Protein AF-A0A813FXT4-F1 (afdb_monomer_lite)

Foldseek 3Di:
DDDDDDDDDDDDDDDDDDDDDDDDDDDDDDDDDDDDDDDDDDDDDDDDDDDDDDDDDPDDDDPVVVVLVVVQVCVQPDPDPDPDPPPPPPLVVWPQPDDSVLVLQCVVVLVCLLQVHFDPPAEAPVVRFHWGWAAKEARDDLDPPDPHWIKTWIATPVRDIDIWIWAADPVDSNHTPVVLSYDDCDDPSHIHCVPVCVVCVLVRVQAGDDQDCFVQKGWYWDWDQDPVGTGTYIWIDGNPPVDDFTFGFSYWYWTDWDSDPPDPKTKTKTKTWGDRDSNDSDIWIWIWMAIPSGIDTDPDIDD

Radius of gyration: 28.53 Å; chains: 1; bounding box: 116×54×80 Å

Sequence (303 aa):
MQSISENGDTEVKPPPYEGSGLPLVLDAGLEQVHVHKRYNAMPALALHRRKGLVQIQKGSLSSTLKGKLKSFTSFASTPGENAVNASSVNRSQFWNANLPQDFLWLEVPLRRIAQNASFIDVRNLATGEAFEPLFFVLGACPNIFCGMQAVMYSAGASGALDFWWVKPAKNDSTKLESNTLCRHGKGPHKNDPGRSKPFYQPIADLFTDKATNVGGLNFGVAQVDTPAGKRPRAFVERASAGDGFKLWLTMVWQEEWTTNPFSRSKYIKGKLVYQKDPEDDMFYSRPYSILNGAMAISDAEDL

Secondary structure (DSSP, 8-state):
----PPPPP---PPPP-------------------------------------------PPPHHHHHHHHHHHHTTS---S---------GGG-S----GGGGGGGHHHHHHHHTTPPPSS-BBTTT--BEEEEEEEES--S-TTSPS-EEEEEEETTS-EEEEEE-EETTEEEEE-GGGGSB-SSSTT----GGGHHHHHHHHHHTSSS---BTTEEEEEEEEEETTEEEEEEEEEETTSSS--EEEEEEEEEEEE---TT-SS-EEEEEEEEESSTT-S--EEEEEEEETTEEEE-SS-B-

Structure (mmCIF, N/CA/C/O backbone):
data_AF-A0A813FXT4-F1
#
_entry.id   AF-A0A813FXT4-F1
#
loop_
_atom_site.group_PDB
_atom_site.id
_atom_site.type_symbol
_atom_site.label_atom_id
_atom_site.label_alt_id
_atom_site.label_comp_id
_atom_site.label_asym_id
_atom_site.label_entity_id
_atom_site.label_seq_id
_atom_site.pdbx_PDB_ins_code
_atom_site.Cartn_x
_atom_site.Cartn_y
_atom_site.Cartn_z
_atom_site.occ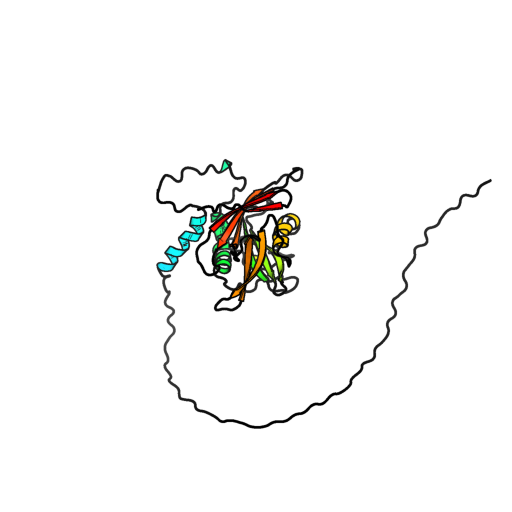upancy
_atom_site.B_iso_or_equiv
_atom_site.auth_seq_id
_atom_site.auth_comp_id
_atom_site.auth_asym_id
_atom_site.auth_atom_id
_atom_site.pdbx_PDB_model_num
ATOM 1 N N . MET A 1 1 ? 65.609 -23.600 34.497 1.00 41.06 1 MET A N 1
ATOM 2 C CA . MET A 1 1 ? 65.017 -22.682 33.505 1.00 41.06 1 MET A CA 1
ATOM 3 C C . MET A 1 1 ? 63.765 -23.339 32.951 1.00 41.06 1 MET A C 1
ATOM 5 O O . MET A 1 1 ? 63.868 -24.430 32.419 1.00 41.06 1 MET A O 1
ATOM 9 N N . GLN A 1 2 ? 62.632 -22.680 33.203 1.00 38.62 2 GLN A N 1
ATOM 10 C CA . GLN A 1 2 ? 61.340 -22.697 32.503 1.00 38.62 2 GLN A CA 1
ATOM 11 C C . GLN A 1 2 ? 60.658 -24.024 32.120 1.00 38.62 2 GLN A C 1
ATOM 13 O O . GLN A 1 2 ? 60.956 -24.670 31.124 1.00 38.62 2 GLN A O 1
ATOM 18 N N . SER A 1 3 ? 59.625 -24.295 32.918 1.00 43.59 3 SER A N 1
ATOM 19 C CA . SER A 1 3 ? 58.348 -24.935 32.604 1.00 43.59 3 SER A CA 1
ATOM 20 C C . SER A 1 3 ? 57.579 -24.253 31.462 1.00 43.59 3 SER A C 1
ATOM 22 O O . SER A 1 3 ? 57.490 -23.024 31.449 1.00 43.59 3 SER A O 1
ATOM 24 N N . ILE A 1 4 ? 56.909 -25.039 30.613 1.00 47.25 4 ILE A N 1
ATOM 25 C CA . ILE A 1 4 ? 55.711 -24.623 29.867 1.00 47.25 4 ILE A CA 1
ATOM 26 C C . ILE A 1 4 ? 54.668 -25.736 30.012 1.00 47.25 4 ILE A C 1
ATOM 28 O O . ILE A 1 4 ? 54.953 -26.905 29.770 1.00 47.25 4 ILE A O 1
ATOM 32 N N . SER A 1 5 ? 53.499 -25.330 30.494 1.00 46.03 5 SER A N 1
ATOM 33 C CA . SER A 1 5 ? 52.315 -26.112 30.834 1.00 46.03 5 SER A CA 1
ATOM 34 C C . SER A 1 5 ? 51.373 -26.278 29.640 1.00 46.03 5 SER A C 1
ATOM 36 O O . SER A 1 5 ? 51.072 -25.300 28.954 1.00 46.03 5 SER A O 1
ATOM 38 N N . GLU A 1 6 ? 50.849 -27.488 29.460 1.00 52.00 6 GLU A N 1
ATOM 39 C CA . GLU A 1 6 ? 49.660 -27.781 28.655 1.00 52.00 6 GLU A CA 1
ATOM 40 C C . GLU A 1 6 ? 48.400 -27.395 29.449 1.00 52.00 6 GLU A C 1
ATOM 42 O O . GLU A 1 6 ? 48.217 -27.835 30.584 1.00 52.00 6 GLU A O 1
ATOM 47 N N . ASN A 1 7 ? 47.533 -26.565 28.863 1.00 48.72 7 ASN A N 1
ATOM 48 C CA . ASN A 1 7 ? 46.190 -26.302 29.381 1.00 48.72 7 ASN A CA 1
ATOM 49 C C . ASN A 1 7 ? 45.206 -27.236 28.672 1.00 48.72 7 ASN A C 1
ATOM 51 O O . ASN A 1 7 ? 45.041 -27.149 27.457 1.00 48.72 7 ASN A O 1
ATOM 55 N N . GLY A 1 8 ? 44.576 -28.121 29.444 1.00 46.19 8 GLY A N 1
ATOM 56 C CA . GLY A 1 8 ? 43.447 -28.937 29.015 1.00 46.19 8 GLY A CA 1
ATOM 57 C C . GLY A 1 8 ? 42.126 -28.186 29.176 1.00 46.19 8 GLY A C 1
ATOM 58 O O . GLY A 1 8 ? 41.880 -27.555 30.204 1.00 46.19 8 GLY A O 1
ATOM 59 N N . ASP A 1 9 ? 41.281 -28.287 28.155 1.00 43.88 9 ASP A N 1
ATOM 60 C CA . ASP A 1 9 ? 39.902 -27.813 28.144 1.00 43.88 9 ASP A CA 1
ATOM 61 C C . ASP A 1 9 ? 39.023 -28.678 29.062 1.00 43.88 9 ASP A C 1
ATOM 63 O O . ASP A 1 9 ? 38.848 -29.876 28.834 1.00 43.88 9 ASP A O 1
ATOM 67 N N . THR A 1 10 ? 38.431 -28.073 30.093 1.00 49.41 10 THR A N 1
ATOM 68 C CA . THR A 1 10 ? 37.340 -28.684 30.867 1.00 49.41 10 THR A CA 1
ATOM 69 C C . THR A 1 10 ? 35.990 -28.160 30.392 1.00 49.41 10 THR A C 1
ATOM 71 O O . THR A 1 10 ? 35.637 -27.001 30.605 1.00 49.41 10 THR A O 1
ATOM 74 N N . GLU A 1 11 ? 35.232 -29.060 29.775 1.00 47.31 11 GLU A N 1
ATOM 75 C CA . GLU A 1 11 ? 33.825 -28.935 29.408 1.00 47.31 11 GLU A CA 1
ATOM 76 C C . GLU A 1 11 ? 32.946 -28.840 30.673 1.00 47.31 11 GLU A C 1
ATOM 78 O O . GLU A 1 11 ? 32.867 -29.777 31.470 1.00 47.31 11 GLU A O 1
ATOM 83 N N . VAL A 1 12 ? 32.279 -27.699 30.883 1.00 54.66 12 VAL A N 1
ATOM 84 C CA . VAL A 1 12 ? 31.344 -27.492 32.002 1.00 54.66 12 VAL A CA 1
ATOM 85 C C . VAL A 1 12 ? 29.924 -27.825 31.542 1.00 54.66 12 VAL A C 1
ATOM 87 O O . VAL A 1 12 ? 29.310 -27.073 30.786 1.00 54.66 12 VAL A O 1
ATOM 90 N N . LYS A 1 13 ? 29.377 -28.948 32.025 1.00 53.75 13 LYS A N 1
ATOM 91 C CA . LYS A 1 13 ? 27.944 -29.271 31.916 1.00 53.75 13 LYS A CA 1
ATOM 92 C C . LYS A 1 13 ? 27.128 -28.487 32.955 1.00 53.75 13 LYS A C 1
ATOM 94 O O . LYS A 1 13 ? 27.528 -28.458 34.119 1.00 53.75 13 LYS A O 1
ATOM 99 N N . PRO A 1 14 ? 25.967 -27.911 32.591 1.00 60.31 14 PRO A N 1
ATOM 100 C CA . PRO A 1 14 ? 25.062 -27.303 33.562 1.00 60.31 14 PRO A CA 1
ATOM 101 C C . PRO A 1 14 ? 24.288 -28.367 34.371 1.00 60.31 14 PRO A C 1
ATOM 103 O O . PRO A 1 14 ? 24.034 -29.461 33.857 1.00 60.31 14 PRO A O 1
ATOM 106 N N . PRO A 1 15 ? 23.901 -28.060 35.626 1.00 59.41 15 PRO A N 1
ATOM 107 C CA . PRO A 1 15 ? 23.173 -28.982 36.496 1.00 59.41 15 PRO A CA 1
ATOM 108 C C . PRO A 1 15 ? 21.681 -29.099 36.118 1.00 59.41 15 PRO A C 1
ATOM 110 O O . PRO A 1 15 ? 21.141 -28.214 35.446 1.00 59.41 15 PRO A O 1
ATOM 113 N N . PRO A 1 16 ? 20.999 -30.179 36.548 1.00 56.25 16 PRO A N 1
ATOM 114 C CA . PRO A 1 16 ? 19.589 -30.404 36.259 1.00 56.25 16 PRO A CA 1
ATOM 115 C C . PRO A 1 16 ? 18.685 -29.505 37.113 1.00 56.25 16 PRO A C 1
ATOM 117 O O . PRO A 1 16 ? 18.953 -29.253 38.285 1.00 56.25 16 PRO A O 1
ATOM 120 N N . TYR A 1 17 ? 17.592 -29.041 36.509 1.00 49.66 17 TYR A N 1
ATOM 121 C CA . TYR A 1 17 ? 16.536 -28.285 37.178 1.00 49.66 17 TYR A CA 1
ATOM 122 C C . TYR A 1 17 ? 15.585 -29.273 37.874 1.00 49.66 17 TYR A C 1
ATOM 124 O O . TYR A 1 17 ? 14.826 -29.977 37.208 1.00 49.66 17 TYR A O 1
ATOM 132 N N . GLU A 1 18 ? 15.644 -29.343 39.204 1.00 45.44 18 GLU A N 1
ATOM 133 C CA . GLU A 1 18 ? 14.658 -30.042 40.037 1.00 45.44 18 GLU A CA 1
ATOM 134 C C . GLU A 1 18 ? 13.526 -29.090 40.438 1.00 45.44 18 GLU A C 1
ATOM 136 O O . GLU A 1 18 ? 13.745 -27.941 40.824 1.00 45.44 18 GLU A O 1
ATOM 141 N N . GLY A 1 19 ? 12.293 -29.577 40.303 1.00 47.62 19 GLY A N 1
ATOM 142 C CA . GLY A 1 19 ? 11.078 -28.841 40.614 1.00 47.62 19 GLY A CA 1
ATOM 143 C C . GLY A 1 19 ? 10.697 -28.862 42.095 1.00 47.62 19 GLY A C 1
ATOM 144 O O . GLY A 1 19 ? 10.959 -29.806 42.830 1.00 47.62 19 GLY A O 1
ATOM 145 N N . SER A 1 20 ? 9.972 -27.826 42.495 1.00 44.03 20 SER A N 1
ATOM 146 C CA . SER A 1 20 ? 9.038 -27.789 43.626 1.00 44.03 20 SER A CA 1
ATOM 147 C C . SER A 1 20 ? 7.984 -26.738 43.239 1.00 44.03 20 SER A C 1
ATOM 149 O O . SER A 1 20 ? 8.317 -25.742 42.609 1.00 44.03 20 SER A O 1
ATOM 151 N N . GLY A 1 21 ? 6.675 -26.921 43.385 1.00 34.81 21 GLY A N 1
ATOM 152 C CA . GLY A 1 21 ? 5.941 -27.525 44.489 1.00 34.81 21 GLY A CA 1
ATOM 153 C C . GLY A 1 21 ? 5.075 -26.414 45.103 1.00 34.81 21 GLY A C 1
ATOM 154 O O . GLY A 1 21 ? 5.607 -25.531 45.759 1.00 34.81 21 GLY A O 1
ATOM 155 N N . LEU A 1 22 ? 3.771 -26.437 44.799 1.00 41.59 22 LEU A N 1
ATOM 156 C CA . LEU A 1 22 ? 2.684 -25.515 45.204 1.00 41.59 22 LEU A CA 1
ATOM 157 C C . LEU A 1 22 ? 2.632 -25.204 46.730 1.00 41.59 22 LEU A C 1
ATOM 159 O O . LEU A 1 22 ? 3.194 -25.967 47.515 1.00 41.59 22 LEU A O 1
ATOM 163 N N . PRO A 1 23 ? 1.891 -24.161 47.182 1.00 49.50 23 PRO A N 1
ATOM 164 C CA . PRO A 1 23 ? 0.460 -24.359 47.464 1.00 49.50 23 PRO A CA 1
ATOM 165 C C . PRO A 1 23 ? -0.491 -23.211 47.067 1.00 49.50 23 PRO A C 1
ATOM 167 O O . PRO A 1 23 ? -0.145 -22.033 47.012 1.00 49.50 23 PRO A O 1
ATOM 170 N N . LEU A 1 24 ? -1.738 -23.636 46.842 1.00 40.50 24 LEU A N 1
ATOM 171 C CA . LEU A 1 24 ? -2.984 -22.871 46.830 1.00 40.50 24 LEU A CA 1
ATOM 172 C C . LEU A 1 24 ? -3.156 -21.972 48.065 1.00 40.50 24 LEU A C 1
ATOM 174 O O . LEU A 1 24 ? -2.944 -22.425 49.188 1.00 40.50 24 LEU A O 1
ATOM 178 N N . VAL A 1 25 ? -3.717 -20.779 47.852 1.00 39.00 25 VAL A N 1
ATOM 179 C CA . VAL A 1 25 ? -4.498 -20.054 48.865 1.00 39.00 25 VAL A CA 1
ATOM 180 C C . VAL A 1 25 ? -5.862 -19.724 48.260 1.00 39.00 25 VAL A C 1
ATOM 182 O O . VAL A 1 25 ? -5.977 -18.932 47.327 1.00 39.00 25 VAL A O 1
ATOM 185 N N . LEU A 1 26 ? -6.880 -20.404 48.783 1.00 38.06 26 LEU A N 1
ATOM 186 C CA . LEU A 1 26 ? -8.279 -19.995 48.767 1.00 38.06 26 LEU A CA 1
ATOM 187 C C . LEU A 1 26 ? -8.466 -19.019 49.929 1.00 38.06 26 LEU A C 1
ATOM 189 O O . LEU A 1 26 ? -8.105 -19.376 51.048 1.00 38.06 26 LEU A O 1
ATOM 193 N N . ASP A 1 27 ? -9.084 -17.862 49.697 1.00 35.81 27 ASP A N 1
ATOM 194 C CA . ASP A 1 27 ? -9.905 -17.263 50.746 1.00 35.81 27 ASP A CA 1
ATOM 195 C C . ASP A 1 27 ? -11.102 -16.495 50.182 1.00 35.81 27 ASP A C 1
ATOM 197 O O . ASP A 1 27 ? -11.081 -15.952 49.075 1.00 35.81 27 ASP A O 1
ATOM 201 N N . ALA A 1 28 ? -12.175 -16.570 50.958 1.00 35.41 28 ALA A N 1
ATOM 202 C CA . ALA A 1 28 ? -13.544 -16.215 50.655 1.00 35.41 28 ALA A CA 1
ATOM 203 C C . ALA A 1 28 ? -13.842 -14.731 50.919 1.00 35.41 28 ALA A C 1
ATOM 205 O O . ALA A 1 28 ? -13.236 -14.093 51.773 1.00 35.41 28 ALA A O 1
ATOM 206 N N . GLY A 1 29 ? -14.855 -14.197 50.235 1.00 30.28 29 GLY A N 1
ATOM 207 C CA . GLY A 1 29 ? -15.371 -12.854 50.497 1.00 30.28 29 GLY A CA 1
ATOM 208 C C . GLY A 1 29 ? -16.752 -12.650 49.891 1.00 30.28 29 GLY A C 1
ATOM 209 O O . GLY A 1 29 ? -16.883 -12.189 48.764 1.00 30.28 29 GLY A O 1
ATOM 210 N N . LEU A 1 30 ? -17.772 -13.051 50.648 1.00 32.59 30 LEU A N 1
ATOM 211 C CA . LEU A 1 30 ? -19.186 -12.760 50.429 1.00 32.59 30 LEU A CA 1
ATOM 212 C C . LEU A 1 30 ? -19.454 -11.247 50.450 1.00 32.59 30 LEU A C 1
ATOM 214 O O . LEU A 1 30 ? -19.172 -10.606 51.455 1.00 32.59 30 LEU A O 1
ATOM 218 N N . GLU A 1 31 ? -20.161 -10.727 49.448 1.00 33.66 31 GLU A N 1
ATOM 219 C CA . GLU A 1 31 ? -21.143 -9.660 49.669 1.00 33.66 31 GLU A CA 1
ATOM 220 C C . GLU A 1 31 ? -22.431 -9.972 48.899 1.00 33.66 31 GLU A C 1
ATOM 222 O O . GLU A 1 31 ? -22.473 -10.022 47.670 1.00 33.66 31 GLU A O 1
ATOM 227 N N . GLN A 1 32 ? -23.499 -10.210 49.661 1.00 29.59 32 GLN A N 1
ATOM 228 C CA . GLN A 1 32 ? -24.874 -10.107 49.197 1.00 29.59 32 GLN A CA 1
ATOM 229 C C . GLN A 1 32 ? -25.390 -8.717 49.564 1.00 29.59 32 GLN A C 1
ATOM 231 O O . GLN A 1 32 ? -25.426 -8.376 50.743 1.00 29.59 32 GLN A O 1
ATOM 236 N N . VAL A 1 33 ? -25.916 -7.977 48.589 1.00 31.52 33 VAL A N 1
ATOM 237 C CA . VAL A 1 33 ? -26.947 -6.966 48.849 1.00 31.52 33 VAL A CA 1
ATOM 238 C C . VAL A 1 33 ? -28.102 -7.198 47.880 1.00 31.52 33 VAL A C 1
ATOM 240 O O . VAL A 1 33 ? -27.997 -7.010 46.671 1.00 31.52 33 VAL A O 1
ATOM 243 N N . HIS A 1 34 ? -29.217 -7.645 48.451 1.00 28.25 34 HIS A N 1
ATOM 244 C CA . HIS A 1 34 ? -30.543 -7.643 47.848 1.00 28.25 34 HIS A CA 1
ATOM 245 C C . HIS A 1 34 ? -31.114 -6.220 47.880 1.00 28.25 34 HIS A C 1
ATOM 247 O O . HIS A 1 34 ? -31.276 -5.673 48.967 1.00 28.25 34 HIS A O 1
ATOM 253 N N . VAL A 1 35 ? -31.563 -5.687 46.739 1.00 30.53 35 VAL A N 1
ATOM 254 C CA . VAL A 1 35 ? -32.709 -4.760 46.696 1.00 30.53 35 VAL A CA 1
ATOM 255 C C . VAL A 1 35 ? -33.616 -5.126 45.520 1.00 30.53 35 VAL A C 1
ATOM 257 O O . VAL A 1 35 ? -33.192 -5.604 44.473 1.00 30.53 35 VAL A O 1
ATOM 260 N N . HIS A 1 36 ? -34.907 -4.984 45.780 1.00 26.75 36 HIS A N 1
ATOM 261 C CA . HIS A 1 36 ? -36.046 -5.633 45.156 1.00 26.75 36 HIS A CA 1
ATOM 262 C C . HIS A 1 36 ? -36.851 -4.653 44.277 1.00 26.75 36 HIS A C 1
ATOM 264 O O . HIS A 1 36 ? -36.887 -3.463 44.572 1.00 26.75 36 HIS A O 1
ATOM 270 N N . LYS A 1 37 ? -37.644 -5.232 43.355 1.00 28.62 37 LYS A N 1
ATOM 271 C CA . LYS A 1 37 ? -38.902 -4.731 42.731 1.00 28.62 37 LYS A CA 1
ATOM 272 C C . LYS A 1 37 ? -38.770 -3.757 41.541 1.00 28.62 37 LYS A C 1
ATOM 274 O O . LYS A 1 37 ? -38.248 -2.665 41.668 1.00 28.62 37 LYS A O 1
ATOM 279 N N . ARG A 1 38 ? -39.114 -4.203 40.318 1.00 28.11 38 ARG A N 1
ATOM 280 C CA . ARG A 1 38 ? -40.449 -4.415 39.675 1.00 28.11 38 ARG A CA 1
ATOM 281 C C . ARG A 1 38 ? -41.005 -3.132 39.040 1.00 28.11 38 ARG A C 1
ATOM 283 O O . ARG A 1 38 ? -41.380 -2.241 39.782 1.00 28.11 38 ARG A O 1
ATOM 290 N N . TYR A 1 39 ? -41.219 -3.150 37.718 1.00 25.89 39 TYR A N 1
ATOM 291 C CA . TYR A 1 39 ? -42.425 -2.609 37.067 1.00 25.89 39 TYR A CA 1
ATOM 292 C C . TYR A 1 39 ? -42.794 -3.413 35.804 1.00 25.89 39 TYR A C 1
ATOM 294 O O . TYR A 1 39 ? -41.975 -4.132 35.240 1.00 25.89 39 TYR A O 1
ATOM 302 N N . ASN A 1 40 ? -44.084 -3.348 35.476 1.00 26.73 40 ASN A N 1
ATOM 303 C CA . ASN A 1 40 ? -44.908 -4.308 34.741 1.00 26.73 40 ASN A CA 1
ATOM 304 C C . ASN A 1 40 ? -44.868 -4.220 33.195 1.00 26.73 40 ASN A C 1
ATOM 306 O O . ASN A 1 40 ? -44.848 -3.140 32.626 1.00 26.73 40 ASN A O 1
ATOM 310 N N . ALA A 1 41 ? -44.941 -5.399 32.566 1.00 25.91 41 ALA A N 1
ATOM 311 C CA . ALA A 1 41 ? -45.870 -5.887 31.524 1.00 25.91 41 ALA A CA 1
ATOM 312 C C . ALA A 1 41 ? -46.526 -4.971 30.443 1.00 25.91 41 ALA A C 1
ATOM 314 O O . ALA A 1 41 ? -47.387 -4.163 30.770 1.00 25.91 41 ALA A O 1
ATOM 315 N N . MET A 1 42 ? -46.281 -5.371 29.168 1.00 23.47 42 MET A N 1
ATOM 316 C CA . MET A 1 42 ? -47.226 -5.700 28.049 1.00 23.47 42 MET A CA 1
ATOM 317 C C . MET A 1 42 ? -48.050 -4.568 27.361 1.00 23.47 42 MET A C 1
ATOM 319 O O . MET A 1 42 ? -48.281 -3.550 28.001 1.00 23.47 42 MET A O 1
ATOM 323 N N . PRO A 1 43 ? -48.547 -4.720 26.093 1.00 38.94 43 PRO A N 1
ATOM 324 C CA . PRO A 1 43 ? -48.807 -5.972 25.358 1.00 38.94 43 PRO A CA 1
ATOM 325 C C . PRO A 1 43 ? -48.416 -6.044 23.858 1.00 38.94 43 PRO A C 1
ATOM 327 O O . PRO A 1 43 ? -48.045 -5.076 23.201 1.00 38.94 43 PRO A O 1
ATOM 330 N N . ALA A 1 44 ? -48.559 -7.267 23.337 1.00 28.17 44 ALA A N 1
ATOM 331 C CA . ALA A 1 44 ? -48.460 -7.690 21.942 1.00 28.17 44 ALA A CA 1
ATOM 332 C C . ALA A 1 44 ? -49.695 -7.330 21.088 1.00 28.17 44 ALA A C 1
ATOM 334 O O . ALA A 1 44 ? -50.809 -7.280 21.607 1.00 28.17 44 ALA A O 1
ATOM 335 N N . LEU A 1 45 ? -49.515 -7.230 19.760 1.00 26.38 45 LEU A N 1
ATOM 336 C CA . LEU A 1 45 ? -50.597 -7.338 18.771 1.00 26.38 45 LEU A CA 1
ATOM 337 C C . LEU A 1 45 ? -50.169 -8.113 17.501 1.00 26.38 45 LEU A C 1
ATOM 339 O O . LEU A 1 45 ? -49.260 -7.733 16.772 1.00 26.38 45 LEU A O 1
ATOM 343 N N . ALA A 1 46 ? -50.867 -9.238 17.330 1.00 27.91 46 ALA A N 1
ATOM 344 C CA . ALA A 1 46 ? -51.268 -10.037 16.165 1.00 27.91 46 ALA A CA 1
ATOM 345 C C . ALA A 1 46 ? -50.653 -9.856 14.749 1.00 27.91 46 ALA A C 1
ATOM 347 O O . ALA A 1 46 ? -50.877 -8.879 14.046 1.00 27.91 46 ALA A O 1
ATOM 348 N N . LEU A 1 47 ? -50.054 -10.962 14.284 1.00 28.47 47 LEU A N 1
ATOM 349 C CA . LEU A 1 47 ? -50.454 -11.813 13.142 1.00 28.47 47 LEU A CA 1
ATOM 350 C C . LEU A 1 47 ? -51.109 -11.171 11.890 1.00 28.47 47 LEU A C 1
ATOM 352 O O . LEU A 1 47 ? -52.301 -10.863 11.887 1.00 28.47 47 LEU A O 1
ATOM 356 N N . HIS A 1 48 ? -50.409 -11.234 10.748 1.00 26.14 48 HIS A N 1
ATOM 357 C CA . HIS A 1 48 ? -51.031 -11.471 9.435 1.00 26.14 48 HIS A CA 1
ATOM 358 C C . HIS A 1 48 ? -50.161 -12.378 8.546 1.00 26.14 48 HIS A C 1
ATOM 360 O O . HIS A 1 48 ? -49.017 -12.071 8.220 1.00 26.14 48 HIS A O 1
ATOM 366 N N . ARG A 1 49 ? -50.736 -13.523 8.152 1.00 30.67 49 ARG A N 1
ATOM 367 C CA . ARG A 1 49 ? -50.237 -14.446 7.121 1.00 30.67 49 ARG A CA 1
ATOM 368 C C . ARG A 1 49 ? -50.483 -13.844 5.736 1.00 30.67 49 ARG A C 1
ATOM 370 O O . ARG A 1 49 ? -51.640 -13.605 5.407 1.00 30.67 49 ARG A O 1
ATOM 377 N N . ARG A 1 50 ? -49.471 -13.815 4.861 1.00 28.83 50 ARG A N 1
ATOM 378 C CA . ARG A 1 50 ? -49.660 -14.078 3.420 1.00 28.83 50 ARG A CA 1
ATOM 379 C C . ARG A 1 50 ? -48.481 -14.863 2.846 1.00 28.83 50 ARG A C 1
ATOM 381 O O . ARG A 1 50 ? -47.325 -14.510 3.035 1.00 28.83 50 ARG A O 1
ATOM 388 N N . LYS A 1 51 ? -48.832 -15.955 2.165 1.00 32.78 51 LYS A N 1
ATOM 389 C CA . LYS A 1 51 ? -47.980 -16.758 1.285 1.00 32.78 51 LYS A CA 1
ATOM 390 C C . LYS A 1 51 ? -47.683 -15.951 0.015 1.00 32.78 51 LYS A C 1
ATOM 392 O O . LYS A 1 51 ? -48.595 -15.318 -0.509 1.00 32.78 51 LYS A O 1
ATOM 397 N N . GLY A 1 52 ? -46.465 -16.045 -0.508 1.00 26.05 52 GLY A N 1
ATOM 398 C CA . GLY A 1 52 ? -46.109 -15.511 -1.821 1.00 26.05 52 GLY A CA 1
ATOM 399 C C . GLY A 1 52 ? -44.743 -16.018 -2.266 1.00 26.05 52 GLY A C 1
ATOM 400 O O . GLY A 1 52 ? -43.755 -15.798 -1.579 1.00 26.05 52 GLY A O 1
ATOM 401 N N . LEU A 1 53 ? -44.739 -16.751 -3.377 1.00 25.78 53 LEU A N 1
ATOM 402 C CA . LEU A 1 53 ? -43.594 -17.330 -4.073 1.00 25.78 53 LEU A CA 1
ATOM 403 C C . LEU A 1 53 ? -42.419 -16.351 -4.236 1.00 25.78 53 LEU A C 1
ATOM 405 O O . LEU A 1 53 ? -42.598 -15.215 -4.667 1.00 25.78 53 LEU A O 1
ATOM 409 N N . VAL A 1 54 ? -41.207 -16.855 -4.004 1.00 26.81 54 VAL A N 1
ATOM 410 C CA . VAL A 1 54 ? -39.953 -16.220 -4.415 1.00 26.81 54 VAL A CA 1
ATOM 411 C C . VAL A 1 54 ? -39.757 -16.469 -5.911 1.00 26.81 54 VAL A C 1
ATOM 413 O O . VAL A 1 54 ? -39.497 -17.595 -6.330 1.00 26.81 54 VAL A O 1
ATOM 416 N N . GLN A 1 55 ? -39.864 -15.411 -6.713 1.00 26.09 55 GLN A N 1
ATOM 417 C CA . GLN A 1 55 ? -39.380 -15.378 -8.090 1.00 26.09 55 GLN A CA 1
ATOM 418 C C . GLN A 1 55 ? -38.164 -14.445 -8.117 1.00 26.09 55 GLN A C 1
ATOM 420 O O . GLN A 1 55 ? -38.287 -13.237 -7.935 1.00 26.09 55 GLN A O 1
ATOM 425 N N . ILE A 1 56 ? -36.969 -15.016 -8.279 1.00 26.97 56 ILE A N 1
ATOM 426 C CA . ILE A 1 56 ? -35.716 -14.261 -8.388 1.00 26.97 56 ILE A CA 1
ATOM 427 C C . ILE A 1 56 ? -35.695 -13.599 -9.771 1.00 26.97 56 ILE A C 1
ATOM 429 O O . ILE A 1 56 ? -35.379 -14.238 -10.774 1.00 26.97 56 ILE A O 1
ATOM 433 N N . GLN A 1 57 ? -36.049 -12.315 -9.837 1.00 24.64 57 GLN A N 1
ATOM 434 C CA . GLN A 1 57 ? -35.758 -11.476 -10.997 1.00 24.64 57 GLN A CA 1
ATOM 435 C C . GLN A 1 57 ? -34.265 -11.129 -11.006 1.00 24.64 57 GLN A C 1
ATOM 437 O O . GLN A 1 57 ? -33.728 -10.580 -10.044 1.00 24.64 57 GLN A O 1
ATOM 442 N N . LYS A 1 58 ? -33.596 -11.430 -12.124 1.00 30.41 58 LYS A N 1
ATOM 443 C CA . LYS A 1 58 ? -32.270 -10.901 -12.461 1.00 30.41 58 LYS A CA 1
ATOM 444 C C . LYS A 1 58 ? -32.383 -9.381 -12.626 1.00 30.41 58 LYS A C 1
ATOM 446 O O . LYS A 1 58 ? -32.756 -8.896 -13.690 1.00 30.41 58 LYS A O 1
ATOM 451 N N . GLY A 1 59 ? -32.093 -8.644 -11.558 1.00 25.52 59 GLY A N 1
ATOM 452 C CA . GLY A 1 59 ? -32.012 -7.188 -11.569 1.00 25.52 59 GLY A CA 1
ATOM 453 C C . GLY A 1 59 ? -30.768 -6.720 -12.319 1.00 25.52 59 GLY A C 1
ATOM 454 O O . GLY A 1 59 ? -29.642 -6.949 -11.884 1.00 25.52 59 GLY A O 1
ATOM 455 N N . SER A 1 60 ? -30.993 -6.075 -13.460 1.00 31.56 60 SER A N 1
ATOM 456 C CA . SER A 1 60 ? -30.000 -5.314 -14.212 1.00 31.56 60 SER A CA 1
ATOM 457 C C . SER A 1 60 ? -29.361 -4.242 -13.323 1.00 31.56 60 SER A C 1
ATOM 459 O O . SER A 1 60 ? -30.065 -3.442 -12.709 1.00 31.56 60 SER A O 1
ATOM 461 N N . LEU A 1 61 ? -28.026 -4.203 -13.284 1.00 30.02 61 LEU A N 1
ATOM 462 C CA . LEU A 1 61 ? -27.255 -3.150 -12.620 1.00 30.02 61 LEU A CA 1
ATOM 463 C C . LEU A 1 61 ? -27.640 -1.772 -13.185 1.00 30.02 61 LEU A C 1
ATOM 465 O O . LEU A 1 61 ? -27.600 -1.556 -14.399 1.00 30.02 61 LEU A O 1
ATOM 469 N N . SER A 1 62 ? -28.011 -0.859 -12.284 1.00 34.91 62 SER A N 1
ATOM 470 C CA . SER A 1 62 ? -28.379 0.531 -12.572 1.00 34.91 62 SER A CA 1
ATOM 471 C C . SER A 1 62 ? -27.279 1.265 -13.356 1.00 34.91 62 SER A C 1
ATOM 473 O O . SER A 1 62 ? -26.086 1.117 -13.080 1.00 34.91 62 SER A O 1
ATOM 475 N N . SER A 1 63 ? -27.683 2.092 -14.323 1.00 32.56 63 SER A N 1
ATOM 476 C CA . SER A 1 63 ? -26.817 2.956 -15.138 1.00 32.56 63 SER A CA 1
ATOM 477 C C . SER A 1 63 ? -25.936 3.898 -14.306 1.00 32.56 63 SER A C 1
ATOM 479 O O . SER A 1 63 ? -24.842 4.250 -14.746 1.00 32.56 63 SER A O 1
ATOM 481 N N . THR A 1 64 ? -26.334 4.217 -13.072 1.00 33.50 64 THR A N 1
ATOM 482 C CA . THR A 1 64 ? -25.562 5.041 -12.127 1.00 33.50 64 THR A CA 1
ATOM 483 C C . THR A 1 64 ? -24.267 4.355 -11.664 1.00 33.50 64 THR A C 1
ATOM 485 O O . THR A 1 64 ? -23.267 5.022 -11.409 1.00 33.50 64 THR A O 1
ATOM 488 N N . LEU A 1 65 ? -24.229 3.016 -11.634 1.00 33.94 65 LEU A N 1
ATOM 489 C CA . LEU A 1 65 ? -23.034 2.236 -11.272 1.00 33.94 65 LEU A CA 1
ATOM 490 C C . LEU A 1 65 ? -22.001 2.150 -12.406 1.00 33.94 65 LEU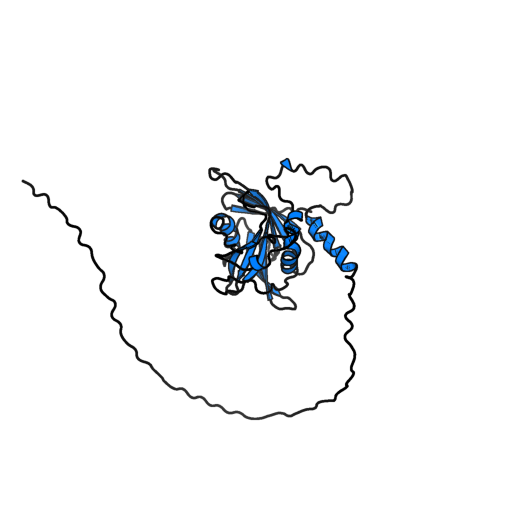 A C 1
ATOM 492 O O . LEU A 1 65 ? -20.811 2.013 -12.137 1.00 33.94 65 LEU A O 1
ATOM 496 N N . LYS A 1 66 ? -22.425 2.277 -13.671 1.00 34.12 66 LYS A N 1
ATOM 497 C CA . LYS A 1 66 ? -21.509 2.270 -14.826 1.00 34.12 66 LYS A CA 1
ATOM 498 C C . LYS A 1 66 ? -20.749 3.591 -14.989 1.00 34.12 66 LYS A C 1
ATOM 500 O O . LYS A 1 66 ? -19.639 3.579 -15.509 1.00 34.12 66 LYS A O 1
ATOM 505 N N . GLY A 1 67 ? -21.315 4.709 -14.522 1.00 33.34 67 GLY A N 1
ATOM 506 C CA . GLY A 1 67 ? -20.645 6.016 -14.521 1.00 33.34 67 GLY A CA 1
ATOM 507 C C . GLY A 1 67 ? -19.507 6.106 -13.499 1.00 33.34 67 GLY A C 1
ATOM 508 O O . GLY A 1 67 ? -18.433 6.602 -13.823 1.00 33.34 67 GLY A O 1
ATOM 509 N N . LYS A 1 68 ? -19.705 5.542 -12.299 1.00 41.19 68 LYS A N 1
ATOM 510 C CA . LYS A 1 68 ? -18.714 5.565 -11.207 1.00 41.19 68 LYS A CA 1
ATOM 511 C C . LYS A 1 68 ? -17.504 4.647 -11.436 1.00 41.19 68 LYS A C 1
ATOM 513 O O . LYS A 1 68 ? -16.441 4.899 -10.887 1.00 41.19 68 LYS A O 1
ATOM 518 N N . LEU A 1 69 ? -17.629 3.623 -12.287 1.00 38.53 69 LEU A N 1
ATOM 519 C CA . LEU A 1 69 ? -16.529 2.702 -12.614 1.00 38.53 69 LEU A CA 1
ATOM 520 C C . LEU A 1 69 ? -15.418 3.331 -13.479 1.00 38.53 69 LEU A C 1
ATOM 522 O O . LEU A 1 69 ? -14.302 2.824 -13.486 1.00 38.53 69 LEU A O 1
ATOM 526 N N . LYS A 1 70 ? -15.694 4.426 -14.204 1.00 39.16 70 LYS A N 1
ATOM 527 C CA . LYS A 1 70 ? -14.691 5.065 -15.073 1.00 39.16 70 LYS A CA 1
ATOM 528 C C . LYS A 1 70 ? -13.611 5.831 -14.300 1.00 39.16 70 LYS A C 1
ATOM 530 O O . LYS A 1 70 ? -12.513 5.965 -14.835 1.00 39.16 70 LYS A O 1
ATOM 535 N N . SER A 1 71 ? -13.872 6.305 -13.073 1.00 45.41 71 SER A N 1
ATOM 536 C CA . SER A 1 71 ? -12.893 7.145 -12.360 1.00 45.41 71 SER A CA 1
ATOM 537 C C . SER A 1 71 ? -11.672 6.348 -11.893 1.00 45.41 71 SER A C 1
ATOM 539 O O . SER A 1 71 ? -10.559 6.835 -12.040 1.00 45.41 71 SER A O 1
ATOM 541 N N . PHE A 1 72 ? -11.833 5.087 -11.471 1.00 37.94 72 PHE A N 1
ATOM 542 C CA . PHE A 1 72 ? -10.712 4.267 -10.987 1.00 37.94 72 PHE A CA 1
ATOM 543 C C . PHE A 1 72 ? -9.686 3.941 -12.090 1.00 37.94 72 PHE A C 1
ATOM 545 O O . PHE A 1 72 ? -8.483 3.961 -11.848 1.00 37.94 72 PHE A O 1
ATOM 552 N N . THR A 1 73 ? -10.142 3.720 -13.329 1.00 41.56 73 THR A N 1
ATOM 553 C CA . THR A 1 73 ? -9.263 3.564 -14.505 1.00 41.56 73 THR A CA 1
ATOM 554 C C . THR A 1 73 ? -8.774 4.900 -15.073 1.00 41.56 73 THR A C 1
ATOM 556 O O . THR A 1 73 ? -7.736 4.938 -15.727 1.00 41.56 73 THR A O 1
ATOM 559 N N . SER A 1 74 ? -9.496 5.997 -14.817 1.00 38.31 74 SER A N 1
ATOM 560 C CA . SER A 1 74 ? -9.124 7.357 -15.235 1.00 38.31 74 SER A CA 1
ATOM 561 C C . SER A 1 74 ? -8.032 7.979 -14.363 1.00 38.31 74 SER A C 1
ATOM 563 O O . SER A 1 74 ? -7.424 8.949 -14.787 1.00 38.31 74 SER A O 1
ATOM 565 N N . PHE A 1 75 ? -7.700 7.427 -13.192 1.00 42.34 75 PHE A N 1
ATOM 566 C CA . PHE A 1 75 ? -6.561 7.920 -12.399 1.00 42.34 75 PHE A CA 1
ATOM 567 C C . PHE A 1 75 ? -5.200 7.734 -13.090 1.00 42.34 75 PHE A C 1
ATOM 569 O O . PHE A 1 75 ? -4.228 8.388 -12.726 1.00 42.34 75 PHE A O 1
ATOM 576 N N . ALA A 1 76 ? -5.129 6.884 -14.120 1.00 41.62 76 ALA A N 1
ATOM 577 C CA . ALA A 1 76 ? -3.962 6.750 -14.993 1.00 41.62 76 ALA A CA 1
ATOM 578 C C . ALA A 1 76 ? -4.053 7.616 -16.267 1.00 41.62 76 ALA A C 1
ATOM 580 O O . ALA A 1 76 ? -3.204 7.513 -17.153 1.00 41.62 76 ALA A O 1
ATOM 581 N N . SER A 1 77 ? -5.106 8.421 -16.422 1.00 38.97 77 SER A N 1
ATOM 582 C CA . SER A 1 77 ? -5.355 9.247 -17.606 1.00 38.97 77 SER A CA 1
ATOM 583 C C . SER A 1 77 ? -6.117 10.505 -17.196 1.00 38.97 77 SER A C 1
ATOM 585 O O . SER A 1 77 ? -7.337 10.493 -17.050 1.00 38.97 77 SER A O 1
ATOM 587 N N . THR A 1 78 ? -5.357 11.575 -16.994 1.00 36.50 78 THR A N 1
ATOM 588 C CA . THR A 1 78 ? -5.786 12.932 -16.647 1.00 36.50 78 THR A CA 1
ATOM 589 C C . THR A 1 78 ? -7.097 13.336 -17.339 1.00 36.50 78 THR A C 1
ATOM 591 O O . THR A 1 78 ? -7.148 13.329 -18.573 1.00 36.50 78 THR A O 1
ATOM 594 N N . PRO A 1 79 ? -8.162 13.718 -16.609 1.00 36.12 79 PRO A N 1
ATOM 595 C CA . PRO A 1 79 ? -9.372 14.256 -17.212 1.00 36.12 79 PRO A CA 1
ATOM 596 C C . PRO A 1 79 ? -9.217 15.772 -17.389 1.00 36.12 79 PRO A C 1
ATOM 598 O O . PRO A 1 79 ? -9.729 16.566 -16.608 1.00 36.12 79 PRO A O 1
ATOM 601 N N . GLY A 1 80 ? -8.490 16.168 -18.432 1.00 35.00 80 GLY A N 1
ATOM 602 C CA . GLY A 1 80 ? -8.493 17.531 -18.957 1.00 35.00 80 GLY A CA 1
ATOM 603 C C . GLY A 1 80 ? -9.167 17.545 -20.323 1.00 35.00 80 GLY A C 1
ATOM 604 O O . GLY A 1 80 ? -8.728 16.838 -21.228 1.00 35.00 80 GLY A O 1
ATOM 605 N N . GLU A 1 81 ? -10.238 18.326 -20.466 1.00 38.78 81 GLU A N 1
ATOM 606 C CA . GLU A 1 81 ? -10.913 18.638 -21.729 1.00 38.78 81 GLU A CA 1
ATOM 607 C C . GLU A 1 81 ? -9.925 19.188 -22.763 1.00 38.78 81 GLU A C 1
ATOM 609 O O . GLU A 1 81 ? -9.685 20.382 -22.864 1.00 38.78 81 GLU A O 1
ATOM 614 N N . ASN A 1 82 ? -9.320 18.282 -23.514 1.00 36.62 82 ASN A N 1
ATOM 615 C CA . ASN A 1 82 ? -8.999 18.393 -24.923 1.00 36.62 82 ASN A CA 1
ATOM 616 C C . ASN A 1 82 ? -8.613 16.978 -25.341 1.00 36.62 82 ASN A C 1
ATOM 618 O O . ASN A 1 82 ? -7.591 16.454 -24.905 1.00 36.62 82 ASN A O 1
ATOM 622 N N . ALA A 1 83 ? -9.419 16.353 -26.198 1.00 40.41 83 ALA A N 1
ATOM 623 C CA . ALA A 1 83 ? -9.045 15.131 -26.901 1.00 40.41 83 ALA A CA 1
ATOM 624 C C . ALA A 1 83 ? -7.943 15.445 -27.935 1.00 40.41 83 ALA A C 1
ATOM 626 O O . ALA A 1 83 ? -8.109 15.243 -29.135 1.00 40.41 83 ALA A O 1
ATOM 627 N N . VAL A 1 84 ? -6.819 15.998 -27.477 1.00 38.44 84 VAL A N 1
ATOM 628 C CA . VAL A 1 84 ? -5.556 15.939 -28.196 1.00 38.44 84 VAL A CA 1
ATOM 629 C C . VAL A 1 84 ? -5.104 14.500 -28.055 1.00 38.44 84 VAL A C 1
ATOM 631 O O . VAL A 1 84 ? -5.109 13.964 -26.949 1.00 38.44 84 VAL A O 1
ATOM 634 N N . ASN A 1 85 ? -4.798 13.874 -29.189 1.00 38.62 85 ASN A N 1
ATOM 635 C CA . ASN A 1 85 ? -4.158 12.571 -29.306 1.00 38.62 85 ASN A CA 1
ATOM 636 C C . ASN A 1 85 ? -3.460 12.149 -28.008 1.00 38.62 85 ASN A C 1
ATOM 638 O O . ASN A 1 85 ? -2.552 12.845 -27.558 1.00 38.62 85 ASN A O 1
ATOM 642 N N . ALA A 1 86 ? -3.831 10.990 -27.454 1.00 45.00 86 ALA A N 1
ATOM 643 C CA . ALA A 1 86 ? -3.016 10.258 -26.487 1.00 45.00 86 ALA A CA 1
ATOM 644 C C . ALA A 1 86 ? -1.724 9.779 -27.182 1.00 45.00 86 ALA A C 1
ATOM 646 O O . ALA A 1 86 ? -1.460 8.589 -27.349 1.00 45.00 86 ALA A O 1
ATOM 647 N N . SER A 1 87 ? -0.951 10.737 -27.687 1.00 41.66 87 SER A N 1
ATOM 648 C CA . SER A 1 87 ? 0.351 10.593 -28.289 1.00 41.66 87 SER A CA 1
ATOM 649 C C . SER A 1 87 ? 1.279 10.135 -27.186 1.00 41.66 87 SER A C 1
ATOM 651 O O . SER A 1 87 ? 1.666 10.923 -26.329 1.00 41.66 87 SER A O 1
ATOM 653 N N . SER A 1 88 ? 1.559 8.832 -27.198 1.00 50.47 88 SER A N 1
ATOM 654 C CA . SER A 1 88 ? 2.793 8.222 -26.708 1.00 50.47 88 SER A CA 1
ATOM 655 C C . SER A 1 88 ? 3.430 8.961 -25.529 1.00 50.47 88 SER A C 1
ATOM 657 O O . SER A 1 88 ? 4.448 9.634 -25.696 1.00 50.47 88 SER A O 1
ATOM 659 N N . VAL A 1 89 ? 2.871 8.806 -24.323 1.00 54.75 89 VAL A N 1
ATOM 660 C CA . VAL A 1 89 ? 3.682 9.003 -23.113 1.00 54.75 89 VAL A CA 1
ATOM 661 C C . VAL A 1 89 ? 4.923 8.147 -23.322 1.00 54.75 89 VAL A C 1
ATOM 663 O O . VAL A 1 89 ? 4.800 6.936 -23.536 1.00 54.75 89 VAL A O 1
ATOM 666 N N . ASN A 1 90 ? 6.094 8.779 -23.385 1.00 57.69 90 ASN A N 1
ATOM 667 C CA . ASN A 1 90 ? 7.326 8.087 -23.713 1.00 57.69 90 ASN A CA 1
ATOM 668 C C . ASN A 1 90 ? 7.664 7.114 -22.576 1.00 57.69 90 ASN A C 1
ATOM 670 O O . ASN A 1 90 ? 8.302 7.472 -21.588 1.00 57.69 90 ASN A O 1
ATOM 674 N N . ARG A 1 91 ? 7.195 5.867 -22.711 1.00 61.84 91 ARG A N 1
ATOM 675 C CA . ARG A 1 91 ? 7.332 4.812 -21.699 1.00 61.84 91 ARG A CA 1
ATOM 676 C C . ARG A 1 91 ? 8.789 4.473 -21.404 1.00 61.84 91 ARG A C 1
ATOM 678 O O . ARG A 1 91 ? 9.053 3.896 -20.360 1.00 61.84 91 ARG A O 1
ATOM 685 N N . SER A 1 92 ? 9.729 4.872 -22.268 1.00 61.97 92 SER A N 1
ATOM 686 C CA . SER A 1 92 ? 11.160 4.714 -22.004 1.00 61.97 92 SER A CA 1
ATOM 687 C C . SER A 1 92 ? 11.639 5.513 -20.791 1.00 61.97 92 SER A C 1
ATOM 689 O O . SER A 1 92 ? 12.757 5.294 -20.335 1.00 61.97 92 SER A O 1
ATOM 691 N N . GLN A 1 93 ? 10.842 6.465 -20.294 1.00 66.06 93 GLN A N 1
ATOM 692 C CA . GLN A 1 93 ? 11.206 7.277 -19.138 1.00 66.06 93 GLN A CA 1
ATOM 693 C C . GLN A 1 93 ? 10.976 6.554 -17.800 1.00 66.06 93 GLN A C 1
ATOM 695 O O . GLN A 1 93 ? 11.615 6.912 -16.813 1.00 66.06 93 GLN A O 1
ATOM 700 N N . PHE A 1 94 ? 10.123 5.525 -17.756 1.00 69.19 94 PHE A N 1
ATOM 701 C CA . PHE A 1 94 ? 9.811 4.792 -16.526 1.00 69.19 94 PHE A CA 1
ATOM 702 C C . PHE A 1 94 ? 10.431 3.395 -16.539 1.00 69.19 94 PHE A C 1
ATOM 704 O O . PHE A 1 94 ? 10.417 2.698 -17.551 1.00 69.19 94 PHE A O 1
ATOM 711 N N . TRP A 1 95 ? 10.983 2.977 -15.399 1.00 80.56 95 TRP A N 1
ATOM 712 C CA . TRP A 1 95 ? 11.583 1.644 -15.252 1.00 80.56 95 TRP A CA 1
ATOM 713 C C . TRP A 1 95 ? 10.530 0.567 -14.994 1.00 80.56 95 TRP A C 1
ATOM 715 O O . TRP A 1 95 ? 10.736 -0.601 -15.323 1.00 80.56 95 TRP A O 1
ATOM 725 N N . ASN A 1 96 ? 9.394 0.954 -14.416 1.00 83.69 96 ASN A N 1
ATOM 726 C CA . ASN A 1 96 ? 8.264 0.067 -14.227 1.00 83.69 96 ASN A CA 1
ATOM 727 C C . ASN A 1 96 ? 7.501 -0.150 -15.545 1.00 83.69 96 ASN A C 1
ATOM 729 O O . ASN A 1 96 ? 6.843 0.756 -16.051 1.00 83.69 96 ASN A O 1
ATOM 733 N N . ALA A 1 97 ? 7.558 -1.374 -16.070 1.00 86.75 97 ALA A N 1
ATOM 734 C CA . ALA A 1 97 ? 6.794 -1.780 -17.248 1.00 86.75 97 ALA A CA 1
ATOM 735 C C . ALA A 1 97 ? 5.315 -2.094 -16.949 1.00 86.75 97 ALA A C 1
ATOM 737 O O . ALA A 1 97 ? 4.521 -2.185 -17.885 1.00 86.75 97 ALA A O 1
ATOM 738 N N . ASN A 1 98 ? 4.946 -2.278 -15.676 1.00 89.38 98 ASN A N 1
ATOM 739 C CA . ASN A 1 98 ? 3.565 -2.529 -15.284 1.00 89.38 98 ASN A CA 1
ATOM 740 C C . ASN A 1 98 ? 2.735 -1.249 -15.408 1.00 89.38 98 ASN A C 1
ATOM 742 O O . ASN A 1 98 ? 3.194 -0.151 -15.096 1.00 89.38 98 ASN A O 1
ATOM 746 N N . LEU A 1 99 ? 1.476 -1.412 -15.786 1.00 90.38 99 LEU A N 1
ATOM 747 C CA . LEU A 1 99 ? 0.483 -0.354 -15.874 1.00 90.38 99 LEU A CA 1
ATOM 748 C C . LEU A 1 99 ? -0.555 -0.519 -14.755 1.00 90.38 99 LEU A C 1
ATOM 750 O O . LEU A 1 99 ? -0.839 -1.647 -14.351 1.00 90.38 99 LEU A O 1
ATOM 754 N N . PRO A 1 100 ? -1.195 0.565 -14.283 1.00 90.75 100 PRO A N 1
ATOM 755 C CA . PRO A 1 100 ? -2.266 0.462 -13.289 1.00 90.75 100 PRO A CA 1
ATOM 756 C C . PRO A 1 100 ? -3.387 -0.507 -13.698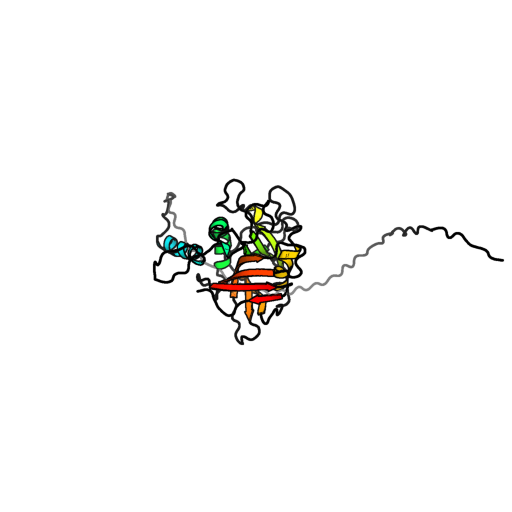 1.00 90.75 100 PRO A C 1
ATOM 758 O O . PRO A 1 100 ? -3.895 -1.258 -12.869 1.00 90.75 100 PRO A O 1
ATOM 761 N N . GLN A 1 101 ? -3.718 -0.558 -14.992 1.00 93.50 101 GLN A N 1
ATOM 762 C CA . GLN A 1 101 ? -4.710 -1.481 -15.556 1.00 93.50 101 GLN A CA 1
ATOM 763 C C . GLN A 1 101 ? -4.336 -2.966 -15.417 1.00 93.50 101 GLN A C 1
ATOM 765 O O . GLN A 1 101 ? -5.216 -3.824 -15.411 1.00 93.50 101 GLN A O 1
ATOM 770 N N . ASP A 1 102 ? -3.053 -3.287 -15.262 1.00 93.62 102 ASP A N 1
ATOM 771 C CA . ASP A 1 102 ? -2.630 -4.668 -15.050 1.00 93.62 102 ASP A CA 1
ATOM 772 C C . ASP A 1 102 ? -3.016 -5.154 -13.640 1.00 93.62 102 ASP A C 1
ATOM 774 O O . ASP A 1 102 ? -3.170 -6.348 -13.397 1.00 93.62 102 ASP A O 1
ATOM 778 N N . PHE A 1 103 ? -3.265 -4.219 -12.716 1.00 96.19 103 PHE A N 1
ATOM 779 C CA . PHE A 1 103 ? -3.701 -4.477 -11.346 1.00 96.19 103 PHE A CA 1
ATOM 780 C C . PHE A 1 103 ? -5.223 -4.408 -11.165 1.00 96.19 103 PHE A C 1
ATOM 782 O O . PHE A 1 103 ? -5.697 -4.340 -10.032 1.00 96.19 103 PHE A O 1
ATOM 789 N N . LEU A 1 104 ? -6.020 -4.474 -12.241 1.00 96.44 104 LEU A N 1
ATOM 790 C CA . LEU A 1 104 ? -7.491 -4.486 -12.142 1.00 96.44 104 LEU A CA 1
ATOM 791 C C . LEU A 1 104 ? -8.033 -5.623 -11.262 1.00 96.44 104 LEU A C 1
ATOM 793 O O . LEU A 1 104 ? -9.092 -5.485 -10.655 1.00 96.44 104 LEU A O 1
ATOM 797 N N . TRP A 1 105 ? -7.283 -6.714 -11.102 1.00 97.12 105 TRP A N 1
ATOM 798 C CA . TRP A 1 105 ? -7.625 -7.789 -10.169 1.00 97.12 105 TRP A CA 1
ATOM 799 C C . TRP A 1 105 ? -7.690 -7.330 -8.694 1.00 97.12 105 TRP A C 1
ATOM 801 O O . TRP A 1 105 ? -8.309 -8.012 -7.879 1.00 97.12 105 TRP A O 1
ATOM 811 N N . LEU A 1 106 ? -7.125 -6.167 -8.339 1.00 97.62 106 LEU A N 1
ATOM 812 C CA . LEU A 1 106 ? -7.234 -5.523 -7.020 1.00 97.62 106 LEU A CA 1
ATOM 813 C C . LEU A 1 106 ? -8.381 -4.512 -6.898 1.00 97.62 106 LEU A C 1
ATOM 815 O O . LEU A 1 106 ? -8.529 -3.890 -5.846 1.00 97.62 106 LEU A O 1
ATOM 819 N N . GLU A 1 107 ? -9.217 -4.333 -7.918 1.00 97.00 107 GLU A N 1
ATOM 820 C CA . GLU A 1 107 ? -10.284 -3.325 -7.888 1.00 97.00 107 GLU A CA 1
ATOM 821 C C . GLU A 1 107 ? -11.206 -3.491 -6.667 1.00 97.00 107 GLU A C 1
ATOM 823 O O . GLU A 1 107 ? -11.489 -2.531 -5.952 1.00 97.00 107 GLU A O 1
ATOM 828 N N . VAL A 1 108 ? -11.653 -4.721 -6.397 1.00 97.25 108 VAL A N 1
ATOM 829 C CA . VAL A 1 108 ? -12.551 -5.019 -5.272 1.00 97.25 108 VAL A CA 1
ATOM 830 C C . VAL A 1 108 ? -11.918 -4.687 -3.912 1.00 97.25 108 VAL A C 1
ATOM 832 O O . VAL A 1 108 ? -12.559 -3.963 -3.147 1.00 97.25 108 VAL A O 1
ATOM 835 N N . PRO A 1 109 ? -10.712 -5.178 -3.557 1.00 97.69 109 PRO A N 1
ATOM 836 C CA . PRO A 1 109 ? -10.102 -4.831 -2.276 1.00 97.69 109 PRO A CA 1
ATOM 837 C C . PRO A 1 109 ? -9.764 -3.336 -2.158 1.00 97.69 109 PRO A C 1
ATOM 839 O O . PRO A 1 109 ? -10.047 -2.745 -1.120 1.00 97.69 109 PRO A O 1
ATOM 842 N N . LEU A 1 110 ? -9.252 -2.687 -3.208 1.00 97.75 110 LEU A N 1
ATOM 843 C CA . LEU A 1 110 ? -8.967 -1.245 -3.168 1.00 97.75 110 LEU A CA 1
ATOM 844 C C . LEU A 1 110 ? -10.232 -0.420 -2.923 1.00 97.75 110 LEU A C 1
ATOM 846 O O . LEU A 1 110 ? -10.236 0.495 -2.101 1.00 97.75 110 LEU A O 1
ATOM 850 N N . ARG A 1 111 ? -11.336 -0.793 -3.576 1.00 97.25 111 ARG A N 1
ATOM 851 C CA . ARG A 1 111 ? -12.638 -0.166 -3.350 1.00 97.25 111 ARG A CA 1
ATOM 852 C C . ARG A 1 111 ? -13.124 -0.355 -1.915 1.00 97.25 111 ARG A C 1
ATOM 854 O O . ARG A 1 111 ? -13.669 0.584 -1.348 1.00 97.25 111 ARG A O 1
ATOM 861 N N . ARG A 1 112 ? -12.929 -1.537 -1.319 1.00 97.38 112 ARG A N 1
ATOM 862 C CA . ARG A 1 112 ? -13.306 -1.775 0.084 1.00 97.38 112 ARG A CA 1
ATOM 863 C C . ARG A 1 112 ? -12.543 -0.862 1.036 1.00 97.38 112 ARG A C 1
ATOM 865 O O . ARG A 1 112 ? -13.181 -0.267 1.895 1.00 97.38 112 ARG A O 1
ATOM 872 N N . ILE A 1 113 ? -11.233 -0.697 0.839 1.00 97.69 113 ILE A N 1
ATOM 873 C CA . ILE A 1 113 ? -10.425 0.248 1.627 1.00 97.69 113 ILE A CA 1
ATOM 874 C C . ILE A 1 113 ? -10.987 1.662 1.489 1.00 97.69 113 ILE A C 1
ATOM 876 O O . ILE A 1 113 ? -11.303 2.290 2.495 1.00 97.69 113 ILE A O 1
ATOM 880 N N . ALA A 1 114 ? -11.177 2.130 0.253 1.00 97.25 114 ALA A N 1
ATOM 881 C CA . ALA A 1 114 ? -11.668 3.479 -0.017 1.00 97.25 114 ALA A CA 1
ATOM 882 C C . ALA A 1 114 ? -13.052 3.755 0.594 1.00 97.25 114 ALA A C 1
ATOM 884 O O . ALA A 1 114 ? -13.324 4.864 1.032 1.00 97.25 114 ALA A O 1
ATOM 885 N N . GLN A 1 115 ? -13.914 2.738 0.647 1.00 97.06 115 GLN A N 1
ATOM 886 C CA . GLN A 1 115 ? -15.269 2.822 1.201 1.00 97.06 115 GLN A CA 1
ATOM 887 C C . GLN A 1 115 ? -15.340 2.507 2.701 1.00 97.06 115 GLN A C 1
ATOM 889 O O . GLN A 1 115 ? -16.439 2.397 3.242 1.00 97.06 115 GLN A O 1
ATOM 894 N N . ASN A 1 116 ? -14.199 2.294 3.366 1.00 96.94 116 ASN A N 1
ATOM 895 C CA . ASN A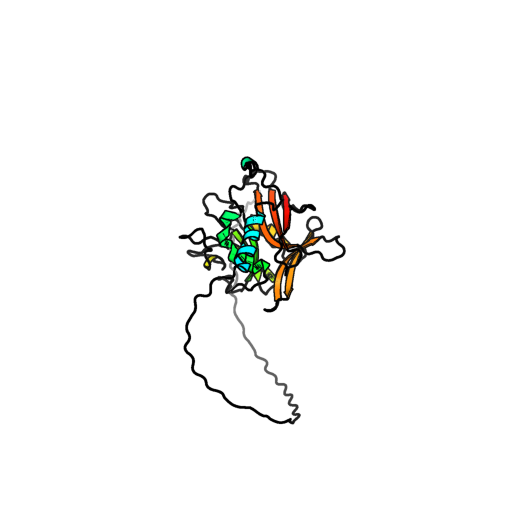 1 116 ? -14.133 1.825 4.753 1.00 96.94 116 ASN A CA 1
ATOM 896 C C . ASN A 1 116 ? -14.984 0.556 4.989 1.00 96.94 116 ASN A C 1
ATOM 898 O O . ASN A 1 116 ? -15.601 0.370 6.038 1.00 96.94 116 ASN A O 1
ATOM 902 N N . ALA A 1 117 ? -15.068 -0.322 3.991 1.00 96.31 117 ALA A N 1
ATOM 903 C CA . ALA A 1 117 ? -15.828 -1.558 4.073 1.00 96.31 117 ALA A CA 1
ATOM 904 C C . ALA A 1 117 ? -14.976 -2.665 4.701 1.00 96.31 117 ALA A C 1
ATOM 906 O O . ALA A 1 117 ? -13.807 -2.826 4.360 1.00 96.31 117 ALA A O 1
ATOM 907 N N . SER A 1 118 ? -15.591 -3.482 5.561 1.00 92.62 118 SER A N 1
ATOM 908 C CA . SER A 1 118 ? -14.902 -4.616 6.186 1.00 92.62 118 SER A CA 1
ATOM 909 C C . SER A 1 118 ? -14.402 -5.610 5.143 1.00 92.62 118 SER A C 1
ATOM 911 O O . SER A 1 118 ? -15.092 -5.940 4.169 1.00 92.62 118 SER A O 1
ATOM 913 N N . PHE A 1 119 ? -13.223 -6.158 5.402 1.00 93.69 119 PHE A N 1
ATOM 914 C CA . PHE A 1 119 ? -12.768 -7.380 4.766 1.00 93.69 119 PHE A CA 1
ATOM 915 C C . PHE A 1 119 ? -13.296 -8.606 5.507 1.00 93.69 119 PHE A C 1
ATOM 917 O O . PHE A 1 119 ? -13.486 -8.600 6.723 1.00 93.69 119 PHE A O 1
ATOM 924 N N . ILE A 1 120 ? -13.569 -9.664 4.747 1.00 87.12 120 ILE A N 1
ATOM 925 C CA . ILE A 1 120 ? -13.982 -10.945 5.311 1.00 87.12 120 ILE A CA 1
ATOM 926 C C . ILE A 1 120 ? -12.723 -11.790 5.472 1.00 87.12 120 ILE A C 1
ATOM 928 O O . ILE A 1 120 ? -12.017 -12.026 4.495 1.00 87.12 120 ILE A O 1
ATOM 932 N N . ASP A 1 121 ? -12.492 -12.256 6.697 1.00 91.69 121 ASP A N 1
ATOM 933 C CA . ASP A 1 121 ? -11.562 -13.345 7.008 1.00 91.69 121 ASP A CA 1
ATOM 934 C C . ASP A 1 121 ? -10.074 -13.088 6.702 1.00 91.69 121 ASP A C 1
ATOM 936 O O . ASP A 1 121 ? -9.312 -14.028 6.513 1.00 91.69 121 ASP A O 1
ATOM 940 N N . VAL A 1 122 ? -9.618 -11.833 6.693 1.00 97.44 122 VAL A N 1
ATOM 941 C CA . VAL A 1 122 ? -8.188 -11.526 6.538 1.00 97.44 122 VAL A CA 1
ATOM 942 C C . VAL A 1 122 ? -7.464 -11.804 7.853 1.00 97.44 122 VAL A C 1
ATOM 944 O O . VAL A 1 122 ? -7.749 -11.197 8.885 1.00 97.44 122 VAL A O 1
ATOM 947 N N . ARG A 1 123 ? -6.533 -12.760 7.835 1.00 97.44 123 ARG A N 1
ATOM 948 C CA . ARG A 1 123 ? -5.811 -13.192 9.037 1.00 97.44 123 ARG A CA 1
ATOM 949 C C . ARG A 1 123 ? -4.418 -13.716 8.735 1.00 97.44 123 ARG A C 1
ATOM 951 O O . ARG A 1 123 ? -4.121 -14.171 7.627 1.00 97.44 123 ARG A O 1
ATOM 958 N N . ASN A 1 124 ? -3.578 -13.739 9.759 1.00 97.56 124 ASN A N 1
ATOM 959 C CA . ASN A 1 124 ? -2.339 -14.497 9.742 1.00 97.56 124 ASN A CA 1
ATOM 960 C C . ASN A 1 124 ? -2.621 -15.946 10.147 1.00 97.56 124 ASN A C 1
ATOM 962 O O . ASN A 1 124 ? -2.967 -16.224 11.290 1.00 97.56 124 ASN A O 1
ATOM 966 N N . LEU A 1 125 ? -2.469 -16.895 9.221 1.00 97.25 125 LEU A N 1
ATOM 967 C CA . LEU A 1 125 ? -2.852 -18.291 9.465 1.00 97.25 125 LEU A CA 1
ATOM 968 C C . LEU A 1 125 ? -1.906 -19.041 10.405 1.00 97.25 125 LEU A C 1
ATOM 970 O O . LEU A 1 125 ? -2.255 -20.119 10.877 1.00 97.25 125 LEU A O 1
ATOM 974 N N . ALA A 1 126 ? -0.716 -18.501 10.673 1.00 96.50 126 ALA A N 1
ATOM 975 C CA . ALA A 1 126 ? 0.189 -19.086 11.655 1.00 96.50 126 ALA A CA 1
ATOM 976 C C . ALA A 1 126 ? -0.226 -18.736 13.092 1.00 96.50 126 ALA A C 1
ATOM 978 O O . ALA A 1 126 ? -0.072 -19.569 13.978 1.00 96.50 126 ALA A O 1
ATOM 979 N N . THR A 1 127 ? -0.743 -17.524 13.318 1.00 96.06 127 THR A N 1
ATOM 980 C CA . THR A 1 127 ? -1.103 -17.020 14.657 1.00 96.06 127 THR A CA 1
ATOM 981 C C . THR A 1 127 ? -2.610 -17.009 14.918 1.00 96.06 127 THR A C 1
ATOM 983 O O . THR A 1 127 ? -3.031 -16.933 16.065 1.00 96.06 127 THR A O 1
ATOM 986 N N . GLY A 1 128 ? -3.432 -17.072 13.869 1.00 95.94 128 GLY A N 1
ATOM 987 C CA . GLY A 1 128 ? -4.884 -16.903 13.933 1.00 95.94 128 GLY A CA 1
ATOM 988 C C . GLY A 1 128 ? -5.346 -15.447 14.059 1.00 95.94 128 GLY A C 1
ATOM 989 O O . GLY A 1 128 ? -6.552 -15.203 14.003 1.00 95.94 128 GLY A O 1
ATOM 990 N N . GLU A 1 129 ? -4.419 -14.494 14.197 1.00 96.19 129 GLU A N 1
ATOM 991 C CA . GLU A 1 129 ? -4.711 -13.072 14.395 1.00 96.19 129 GLU A CA 1
ATOM 992 C C . GLU A 1 129 ? -5.412 -12.473 13.173 1.00 96.19 129 GLU A C 1
ATOM 994 O O . GLU A 1 129 ? -4.974 -12.670 12.037 1.00 96.19 129 GLU A O 1
ATOM 999 N N . ALA A 1 130 ? -6.507 -11.751 13.419 1.00 96.50 130 ALA A N 1
ATOM 1000 C CA . ALA A 1 130 ? -7.261 -11.042 12.394 1.00 96.50 130 ALA A CA 1
ATOM 1001 C C . ALA A 1 130 ? -6.597 -9.703 12.057 1.00 96.50 130 ALA A C 1
ATOM 1003 O O . ALA A 1 130 ? -6.125 -8.994 12.946 1.00 96.50 130 ALA A O 1
ATOM 1004 N N . PHE A 1 131 ? -6.613 -9.357 10.775 1.00 97.50 131 PHE A N 1
ATOM 1005 C CA . PHE A 1 131 ? -6.018 -8.148 10.225 1.00 97.50 131 PHE A CA 1
ATOM 1006 C C . PHE A 1 131 ? -7.026 -7.424 9.330 1.00 97.50 131 PHE A C 1
ATOM 1008 O O . PHE A 1 131 ? -7.835 -8.058 8.658 1.00 97.50 131 PHE A O 1
ATOM 1015 N N . GLU A 1 132 ? -6.944 -6.098 9.273 1.00 97.56 132 GLU A N 1
ATOM 1016 C CA . GLU A 1 132 ? -7.679 -5.268 8.320 1.00 97.56 132 GLU A CA 1
ATOM 1017 C C . GLU A 1 132 ? -6.686 -4.647 7.319 1.00 97.56 132 GLU A C 1
ATOM 1019 O O . GLU A 1 132 ? -5.723 -3.995 7.743 1.00 97.56 132 GLU A O 1
ATOM 1024 N N . PRO A 1 133 ? -6.878 -4.839 6.002 1.00 98.06 133 PRO A N 1
ATOM 1025 C CA . PRO A 1 133 ? -6.060 -4.191 4.981 1.00 98.06 133 PRO A CA 1
ATOM 1026 C C . PRO A 1 133 ? -6.125 -2.662 5.059 1.00 98.06 133 PRO A C 1
ATOM 1028 O O . PRO A 1 133 ? -7.205 -2.078 5.101 1.00 98.06 133 PRO A O 1
ATOM 1031 N N . LEU A 1 134 ? -4.960 -2.014 5.024 1.00 97.88 134 LEU A N 1
ATOM 1032 C CA . LEU A 1 134 ? -4.817 -0.558 5.084 1.00 97.88 134 LEU A CA 1
ATOM 1033 C C . LEU A 1 134 ? -4.599 0.063 3.704 1.00 97.88 134 LEU A C 1
ATOM 1035 O O . LEU A 1 134 ? -5.248 1.044 3.360 1.00 97.88 134 LEU A O 1
ATOM 1039 N N . PHE A 1 135 ? -3.653 -0.480 2.934 1.00 98.19 135 PHE A N 1
ATOM 1040 C CA . PHE A 1 135 ? -3.321 -0.041 1.578 1.00 98.19 135 PHE A CA 1
ATOM 1041 C C . PHE A 1 135 ? -2.488 -1.107 0.853 1.00 98.19 135 PHE A C 1
ATOM 1043 O O . PHE A 1 135 ? -1.962 -2.044 1.464 1.00 98.19 135 PHE A O 1
ATOM 1050 N N . PHE A 1 136 ? -2.342 -0.939 -0.461 1.00 98.12 136 PHE A N 1
ATOM 1051 C CA . PHE A 1 136 ? -1.511 -1.802 -1.302 1.00 98.12 136 PHE A CA 1
ATOM 1052 C C . PHE A 1 136 ? -0.339 -1.035 -1.913 1.00 98.12 136 PHE A C 1
ATOM 1054 O O . PHE A 1 136 ? -0.514 0.088 -2.375 1.00 98.12 136 PHE A O 1
ATOM 1061 N N . VAL A 1 137 ? 0.836 -1.658 -1.979 1.00 96.50 137 VAL A N 1
ATOM 1062 C CA . VAL A 1 137 ? 1.972 -1.190 -2.783 1.00 96.50 137 VAL A CA 1
ATOM 1063 C C . VAL A 1 137 ? 2.008 -1.980 -4.089 1.00 96.50 137 VAL A C 1
ATOM 1065 O O . VAL A 1 137 ? 2.093 -3.212 -4.078 1.00 96.50 137 VAL A O 1
ATOM 1068 N N . LEU A 1 138 ? 1.933 -1.262 -5.206 1.00 95.88 138 LEU A N 1
ATOM 1069 C CA . LEU A 1 138 ? 1.846 -1.780 -6.570 1.00 95.88 138 LEU A CA 1
ATOM 1070 C C . LEU A 1 138 ? 3.053 -1.326 -7.393 1.00 95.88 138 LEU A C 1
ATOM 1072 O O . LEU A 1 138 ? 3.762 -0.396 -7.020 1.00 95.88 138 LEU A O 1
ATOM 1076 N N . GLY A 1 139 ? 3.254 -1.941 -8.555 1.00 89.94 139 GLY A N 1
ATOM 1077 C CA . GLY A 1 139 ? 4.186 -1.447 -9.567 1.00 89.94 139 GLY A CA 1
ATOM 1078 C C . GLY A 1 139 ? 5.594 -2.045 -9.512 1.00 89.94 139 GLY A C 1
ATOM 1079 O O . GLY A 1 139 ? 6.095 -2.445 -10.558 1.00 89.94 139 GLY A O 1
ATOM 1080 N N . ALA A 1 140 ? 6.214 -2.232 -8.342 1.00 78.00 140 ALA A N 1
ATOM 1081 C CA . ALA A 1 140 ? 7.494 -2.944 -8.285 1.00 78.00 140 ALA A CA 1
ATOM 1082 C C . ALA A 1 140 ? 7.304 -4.420 -7.945 1.00 78.00 140 ALA A C 1
ATOM 1084 O O . ALA A 1 140 ? 6.942 -4.780 -6.823 1.00 78.00 140 ALA A O 1
ATOM 1085 N N . CYS A 1 141 ? 7.632 -5.292 -8.899 1.00 71.38 141 CYS A N 1
ATOM 1086 C CA . CYS A 1 141 ? 8.005 -6.656 -8.563 1.00 71.38 141 CYS A CA 1
ATOM 1087 C C . CYS A 1 141 ? 9.538 -6.730 -8.542 1.00 71.38 141 CYS A C 1
ATOM 1089 O O . CYS A 1 141 ? 10.162 -6.560 -9.591 1.00 71.38 141 CYS A O 1
ATOM 1091 N N . PRO A 1 142 ? 10.178 -6.987 -7.386 1.00 57.62 142 PRO A N 1
ATOM 1092 C CA . PRO A 1 142 ? 11.637 -7.038 -7.303 1.00 57.62 142 PRO A CA 1
ATOM 1093 C C . PRO A 1 142 ? 12.245 -8.210 -8.093 1.00 57.62 142 PRO A C 1
ATOM 1095 O O . PRO A 1 142 ? 13.464 -8.287 -8.220 1.00 57.62 142 PRO A O 1
ATOM 1098 N N . ASN A 1 143 ? 11.425 -9.135 -8.604 1.00 67.06 143 ASN A N 1
ATOM 1099 C CA . ASN A 1 143 ? 11.885 -10.328 -9.295 1.00 67.06 143 ASN A CA 1
ATOM 1100 C C . ASN A 1 143 ? 11.110 -10.564 -10.600 1.00 67.06 143 ASN A C 1
ATOM 1102 O O . ASN A 1 143 ? 9.927 -10.880 -10.562 1.00 67.06 143 ASN A O 1
ATOM 1106 N N . ILE A 1 144 ? 11.814 -10.507 -11.734 1.00 68.19 144 ILE A N 1
ATOM 1107 C CA . ILE A 1 144 ? 11.283 -10.793 -13.082 1.00 68.19 144 ILE A CA 1
ATOM 1108 C C . ILE A 1 144 ? 10.716 -12.223 -13.181 1.00 68.19 144 ILE A C 1
ATOM 1110 O O . ILE A 1 144 ? 9.801 -12.482 -13.956 1.00 68.19 144 ILE A O 1
ATOM 1114 N N . PHE A 1 145 ? 11.225 -13.161 -12.376 1.00 75.88 145 PHE A N 1
ATOM 1115 C CA . PHE A 1 145 ? 10.753 -14.550 -12.344 1.00 75.88 145 PHE A CA 1
ATOM 1116 C C . PHE A 1 145 ? 9.491 -14.754 -11.510 1.00 75.88 145 PHE A C 1
ATOM 1118 O O . PHE A 1 145 ? 8.939 -15.855 -11.479 1.00 75.88 145 PHE A O 1
ATOM 1125 N N . CYS A 1 146 ? 9.046 -13.732 -10.786 1.00 73.69 146 CYS A N 1
ATOM 1126 C CA . CYS A 1 146 ? 7.798 -13.804 -10.064 1.00 73.69 146 CYS A CA 1
ATOM 1127 C C . CYS A 1 146 ? 6.721 -13.081 -10.869 1.00 73.69 146 CYS A C 1
ATOM 1129 O O . CYS A 1 146 ? 6.919 -11.957 -11.317 1.00 73.69 146 CYS A O 1
ATOM 1131 N N . GLY A 1 147 ? 5.575 -13.739 -11.049 1.00 85.31 147 GLY A N 1
ATOM 1132 C CA . GLY A 1 147 ? 4.421 -13.109 -11.680 1.00 85.31 147 GLY A CA 1
ATOM 1133 C C . GLY A 1 147 ? 3.975 -11.843 -10.944 1.00 85.31 147 GLY A C 1
ATOM 1134 O O . GLY A 1 147 ? 4.449 -11.525 -9.847 1.00 85.31 147 GLY A O 1
ATOM 1135 N N . MET A 1 148 ? 3.027 -11.141 -11.560 1.00 89.94 148 MET A N 1
ATOM 1136 C CA . MET A 1 148 ? 2.432 -9.927 -11.015 1.00 89.94 148 MET A CA 1
ATOM 1137 C C . MET A 1 148 ? 1.952 -10.121 -9.578 1.00 89.94 148 MET A C 1
ATOM 1139 O O . MET A 1 148 ? 1.320 -11.125 -9.253 1.00 89.94 148 MET A O 1
ATOM 1143 N N . GLN A 1 149 ? 2.263 -9.160 -8.716 1.00 94.00 149 GLN A N 1
ATOM 1144 C CA . GLN A 1 149 ? 1.915 -9.205 -7.303 1.00 94.00 149 GLN A CA 1
ATOM 1145 C C . GLN A 1 149 ? 1.959 -7.806 -6.697 1.00 94.00 149 GLN A C 1
ATOM 1147 O O . GLN A 1 149 ? 2.590 -6.900 -7.239 1.00 94.00 149 GLN A O 1
ATOM 1152 N N . ALA A 1 150 ? 1.283 -7.661 -5.567 1.00 96.12 150 ALA A N 1
ATOM 1153 C CA . ALA A 1 150 ? 1.218 -6.448 -4.768 1.00 96.12 150 ALA A CA 1
ATOM 1154 C C . ALA A 1 150 ? 1.595 -6.763 -3.322 1.00 96.12 150 ALA A C 1
ATOM 1156 O O . ALA A 1 150 ? 1.395 -7.891 -2.873 1.00 96.12 150 ALA A O 1
ATOM 1157 N N . VAL A 1 151 ? 2.098 -5.782 -2.576 1.00 97.00 151 VAL A N 1
ATOM 1158 C CA . VAL A 1 151 ? 2.242 -5.916 -1.119 1.00 97.00 151 VAL A CA 1
ATOM 1159 C C . VAL A 1 151 ? 1.017 -5.311 -0.458 1.00 97.00 151 VAL A C 1
ATOM 1161 O O . VAL A 1 151 ? 0.696 -4.156 -0.715 1.00 97.00 151 VAL A O 1
ATOM 1164 N N . MET A 1 152 ? 0.344 -6.072 0.395 1.00 98.25 152 MET A N 1
ATOM 1165 C CA . MET A 1 152 ? -0.746 -5.569 1.225 1.00 98.25 152 MET A CA 1
ATOM 1166 C C . MET A 1 152 ? -0.215 -5.273 2.620 1.00 98.25 152 MET A C 1
ATOM 1168 O O . MET A 1 152 ? 0.347 -6.163 3.256 1.00 98.25 152 MET A O 1
ATOM 1172 N N . TYR A 1 153 ? -0.412 -4.043 3.085 1.00 98.19 153 TYR A N 1
ATOM 1173 C CA . TYR A 1 153 ? -0.143 -3.638 4.462 1.00 98.19 153 TYR A CA 1
ATOM 1174 C C . TYR A 1 153 ? -1.442 -3.737 5.246 1.00 98.19 153 TYR A C 1
ATOM 1176 O O . TYR A 1 153 ? -2.474 -3.256 4.777 1.00 98.19 153 TYR A O 1
ATOM 1184 N N . SER A 1 154 ? -1.402 -4.366 6.416 1.00 98.00 154 SER A N 1
ATOM 1185 C CA . SER A 1 154 ? -2.593 -4.620 7.226 1.00 98.00 154 SER A CA 1
ATOM 1186 C C . SER A 1 154 ? -2.329 -4.346 8.702 1.00 98.00 154 SER A C 1
ATOM 1188 O O . SER A 1 154 ? -1.223 -4.580 9.185 1.00 98.00 154 SER A O 1
ATOM 1190 N N . ALA A 1 155 ? -3.355 -3.897 9.425 1.00 96.44 155 ALA A N 1
ATOM 1191 C CA . ALA A 1 155 ? -3.306 -3.692 10.872 1.00 96.44 155 ALA A CA 1
ATOM 1192 C C . ALA A 1 155 ? -4.102 -4.770 11.613 1.00 96.44 155 ALA A C 1
ATOM 1194 O O . ALA A 1 155 ? -5.249 -5.051 11.266 1.00 96.44 155 ALA A O 1
ATOM 1195 N N . GLY A 1 156 ? -3.501 -5.353 12.645 1.00 94.69 156 GLY A N 1
ATOM 1196 C CA . GLY A 1 156 ? -4.168 -6.212 13.614 1.00 94.69 156 GLY A CA 1
ATOM 1197 C C . GLY A 1 156 ? -4.914 -5.396 14.671 1.00 94.69 156 GLY A C 1
ATOM 1198 O O . GLY A 1 156 ? -4.674 -4.201 14.855 1.00 94.69 156 GLY A O 1
ATOM 1199 N N . ALA A 1 157 ? -5.806 -6.050 15.417 1.00 88.69 157 ALA A N 1
ATOM 1200 C CA . ALA A 1 157 ? -6.559 -5.408 16.504 1.00 88.69 157 ALA A CA 1
ATOM 1201 C C . ALA A 1 157 ? -5.659 -4.866 17.633 1.00 88.69 157 ALA A C 1
ATOM 1203 O O . ALA A 1 157 ? -6.046 -3.947 18.350 1.00 88.69 157 ALA A O 1
ATOM 1204 N N . SER A 1 158 ? -4.457 -5.428 17.770 1.00 87.50 158 SER A N 1
ATOM 1205 C CA . SER A 1 158 ? -3.417 -5.014 18.713 1.00 87.50 158 SER A CA 1
ATOM 1206 C C . SER A 1 158 ? -2.704 -3.711 18.319 1.00 87.50 158 SER A C 1
ATOM 1208 O O . SER A 1 158 ? -1.873 -3.232 19.081 1.00 87.50 158 SER A O 1
ATOM 1210 N N . GLY A 1 159 ? -2.984 -3.161 17.131 1.00 86.69 159 GLY A N 1
ATOM 1211 C CA . GLY A 1 159 ? -2.187 -2.093 16.520 1.00 86.69 159 GLY A CA 1
ATOM 1212 C C . GLY A 1 159 ? -0.946 -2.609 15.784 1.00 86.69 159 GLY A C 1
ATOM 1213 O O . GLY A 1 159 ? -0.278 -1.836 15.100 1.00 86.69 159 GLY A O 1
ATOM 1214 N N . ALA A 1 160 ? -0.656 -3.915 15.859 1.00 90.12 160 ALA A N 1
ATOM 1215 C CA . ALA A 1 160 ? 0.443 -4.521 15.123 1.00 90.12 160 ALA A CA 1
ATOM 1216 C C . ALA A 1 160 ? 0.229 -4.377 13.614 1.00 90.12 160 ALA A C 1
ATOM 1218 O O . ALA A 1 160 ? -0.830 -4.720 13.086 1.00 90.12 160 ALA A O 1
ATOM 1219 N N . LEU A 1 161 ? 1.255 -3.907 12.912 1.00 94.56 161 LEU A N 1
ATOM 1220 C CA . LEU A 1 161 ? 1.249 -3.834 11.461 1.00 94.56 161 LEU A CA 1
ATOM 1221 C C . LEU A 1 161 ? 2.022 -5.018 10.880 1.00 94.56 161 LEU A C 1
ATOM 1223 O O . LEU A 1 161 ? 3.128 -5.329 11.321 1.00 94.56 161 LEU A O 1
ATOM 1227 N N . ASP A 1 162 ? 1.451 -5.659 9.867 1.00 96.19 162 ASP A N 1
ATOM 1228 C CA . ASP A 1 162 ? 2.097 -6.735 9.118 1.00 96.19 162 ASP A CA 1
ATOM 1229 C C . ASP A 1 162 ? 1.852 -6.540 7.616 1.00 96.19 162 ASP A C 1
ATOM 1231 O O . ASP A 1 162 ? 0.981 -5.772 7.191 1.00 96.19 162 ASP A O 1
ATOM 1235 N N . PHE A 1 163 ? 2.653 -7.208 6.792 1.00 97.69 163 PHE A N 1
ATOM 1236 C CA . PHE A 1 163 ? 2.526 -7.128 5.345 1.00 97.69 163 PHE A CA 1
ATOM 1237 C C . PHE A 1 163 ? 2.942 -8.421 4.650 1.00 97.69 163 PHE A C 1
ATOM 1239 O O . PHE A 1 163 ? 3.830 -9.157 5.088 1.00 97.69 163 PHE A O 1
ATOM 1246 N N . TRP A 1 164 ? 2.301 -8.697 3.519 1.00 97.81 164 TRP A N 1
ATOM 1247 C CA . TRP A 1 164 ? 2.590 -9.871 2.700 1.00 97.81 164 TRP A CA 1
ATOM 1248 C C . TRP A 1 164 ? 2.158 -9.671 1.250 1.00 97.81 164 TRP A C 1
ATOM 1250 O O . TRP A 1 164 ? 1.528 -8.677 0.889 1.00 97.81 164 TRP A O 1
ATOM 1260 N N . TRP A 1 165 ? 2.537 -10.621 0.398 1.00 97.38 165 TRP A N 1
ATOM 1261 C CA . TRP A 1 165 ? 2.216 -10.589 -1.021 1.00 97.38 165 TRP A CA 1
ATOM 1262 C C . TRP A 1 165 ? 0.752 -10.961 -1.286 1.00 97.38 165 TRP A C 1
ATOM 1264 O O . TRP A 1 165 ? 0.214 -11.919 -0.736 1.00 97.38 165 TRP A O 1
ATOM 1274 N N . VAL A 1 166 ? 0.126 -10.264 -2.219 1.00 97.50 166 VAL A N 1
ATOM 1275 C CA . VAL A 1 166 ? -1.182 -10.606 -2.778 1.00 97.50 166 VAL A CA 1
ATOM 1276 C C . VAL A 1 166 ? -1.006 -10.797 -4.275 1.00 97.50 166 VAL A C 1
ATOM 1278 O O . VAL A 1 166 ? -0.220 -10.090 -4.913 1.00 97.50 166 VAL A O 1
ATOM 1281 N N . LYS A 1 167 ? -1.664 -11.816 -4.826 1.00 95.81 167 LYS A N 1
ATOM 1282 C CA . LYS A 1 167 ? -1.409 -12.304 -6.183 1.00 95.81 167 LYS A CA 1
ATOM 1283 C C . LYS A 1 167 ? -2.724 -12.458 -6.945 1.00 95.81 167 LYS A C 1
ATOM 1285 O O . LYS A 1 167 ? -3.760 -12.717 -6.326 1.00 95.81 167 LYS A O 1
ATOM 1290 N N . PRO A 1 168 ? -2.703 -12.360 -8.278 1.00 96.69 168 PRO A N 1
ATOM 1291 C CA . PRO A 1 168 ? -3.834 -12.782 -9.076 1.00 96.69 168 PRO A CA 1
ATOM 1292 C C . PRO A 1 168 ? -3.981 -14.315 -9.056 1.00 96.69 168 PRO A C 1
ATOM 1294 O O . PRO A 1 168 ? -3.051 -15.048 -8.699 1.00 96.69 168 PRO A O 1
ATOM 1297 N N . ALA A 1 169 ? -5.153 -14.809 -9.446 1.00 96.62 169 ALA A N 1
ATOM 1298 C CA . ALA A 1 169 ? -5.451 -16.230 -9.528 1.00 96.62 169 ALA A CA 1
ATOM 1299 C C . ALA A 1 169 ? -4.580 -16.899 -10.595 1.00 96.62 169 ALA A C 1
ATOM 1301 O O . ALA A 1 169 ? -4.436 -16.409 -11.715 1.00 96.62 169 ALA A O 1
ATOM 1302 N N . LYS A 1 170 ? -4.025 -18.072 -10.266 1.00 93.75 170 LYS A N 1
ATOM 1303 C CA . LYS A 1 170 ? -3.084 -18.797 -11.141 1.00 93.75 170 LYS A CA 1
ATOM 1304 C C . LYS A 1 170 ? -3.648 -19.083 -12.539 1.00 93.75 170 LYS A C 1
ATOM 1306 O O . LYS A 1 170 ? -2.900 -19.070 -13.510 1.00 93.75 170 LYS A O 1
ATOM 1311 N N . ASN A 1 171 ? -4.950 -19.354 -12.621 1.00 95.25 171 ASN A N 1
ATOM 1312 C CA . ASN A 1 171 ? -5.635 -19.723 -13.863 1.00 95.25 171 ASN A CA 1
ATOM 1313 C C . ASN A 1 171 ? -6.375 -18.544 -14.518 1.00 95.25 171 ASN A C 1
ATOM 1315 O O . ASN A 1 171 ? -6.969 -18.722 -15.576 1.00 95.25 171 ASN A O 1
ATOM 1319 N N . ASP A 1 172 ? -6.388 -17.372 -13.880 1.00 96.06 172 ASP A N 1
ATOM 1320 C CA . ASP A 1 172 ? -7.084 -16.185 -14.371 1.00 96.06 172 ASP A CA 1
ATOM 1321 C C . ASP A 1 172 ? -6.427 -14.926 -13.792 1.00 96.06 172 ASP A C 1
ATOM 1323 O O . ASP A 1 172 ? -6.765 -14.475 -12.695 1.00 96.06 172 ASP A O 1
ATOM 1327 N N . SER A 1 173 ? -5.477 -14.350 -14.536 1.00 93.56 173 SER A N 1
ATOM 1328 C CA . SER A 1 173 ? -4.697 -13.194 -14.080 1.00 93.56 173 SER A CA 1
ATOM 1329 C C . SER A 1 173 ? -5.528 -11.918 -13.902 1.00 93.56 173 SER A C 1
ATOM 1331 O O . SER A 1 173 ? -5.028 -10.932 -13.370 1.00 93.56 173 SER A O 1
ATOM 1333 N N . THR A 1 174 ? -6.790 -11.926 -14.344 1.00 94.88 174 THR A N 1
ATOM 1334 C CA . THR A 1 174 ? -7.734 -10.811 -14.181 1.00 94.88 174 THR A CA 1
ATOM 1335 C C . THR A 1 174 ? -8.476 -10.852 -12.846 1.00 94.88 174 THR A C 1
ATOM 1337 O O . THR A 1 174 ? -9.166 -9.897 -12.490 1.00 94.88 174 THR A O 1
ATOM 1340 N N . LYS A 1 175 ? -8.329 -11.939 -12.081 1.00 97.12 175 LYS A N 1
ATOM 1341 C CA . LYS A 1 175 ? -8.980 -12.137 -10.785 1.00 97.12 175 LYS A CA 1
ATOM 1342 C C . LYS A 1 175 ? -7.967 -12.189 -9.661 1.00 97.12 175 LYS A C 1
ATOM 1344 O O . LYS A 1 175 ? -6.861 -12.683 -9.829 1.00 97.12 175 LYS A O 1
ATOM 1349 N N . LEU A 1 176 ? -8.379 -11.729 -8.489 1.00 97.62 176 LEU A N 1
ATOM 1350 C CA . LEU A 1 176 ? -7.636 -11.900 -7.247 1.00 97.62 176 LEU A CA 1
ATOM 1351 C C . LEU A 1 176 ? -7.608 -13.379 -6.825 1.00 97.62 176 LEU A C 1
ATOM 1353 O O . LEU A 1 176 ? -8.653 -14.028 -6.796 1.00 97.62 176 LEU A O 1
ATOM 1357 N N . GLU A 1 177 ? -6.448 -13.894 -6.410 1.00 97.69 177 GLU A N 1
ATOM 1358 C CA . GLU A 1 177 ? -6.376 -15.133 -5.627 1.00 97.69 177 GLU A CA 1
ATOM 1359 C C . GLU A 1 177 ? -6.785 -14.821 -4.183 1.00 97.69 177 GLU A C 1
ATOM 1361 O O . GLU A 1 177 ? -5.962 -14.370 -3.382 1.00 97.69 177 GLU A O 1
ATOM 1366 N N . SER A 1 178 ? -8.057 -15.045 -3.840 1.00 97.25 178 SER A N 1
ATOM 1367 C CA . SER A 1 178 ? -8.610 -14.672 -2.530 1.00 97.25 178 SER A CA 1
ATOM 1368 C C . SER A 1 178 ? -7.848 -15.279 -1.352 1.00 97.25 178 SER A C 1
ATOM 1370 O O . SER A 1 178 ? -7.709 -14.616 -0.329 1.00 97.25 178 SER A O 1
ATOM 1372 N N . ASN A 1 179 ? -7.275 -16.480 -1.500 1.00 97.62 179 ASN A N 1
ATOM 1373 C CA . ASN A 1 179 ? -6.476 -17.097 -0.436 1.00 97.62 179 ASN A CA 1
ATOM 1374 C C . ASN A 1 179 ? -5.217 -16.284 -0.096 1.00 97.62 179 ASN A C 1
ATOM 1376 O O . ASN A 1 179 ? -4.756 -16.308 1.039 1.00 97.62 179 ASN A O 1
ATOM 1380 N N . THR A 1 180 ? -4.673 -15.511 -1.044 1.00 97.75 180 THR A N 1
ATOM 1381 C CA . THR A 1 180 ? -3.501 -14.658 -0.781 1.00 97.75 180 THR A CA 1
ATOM 1382 C C . THR A 1 180 ? -3.827 -13.381 -0.008 1.00 97.75 180 THR A C 1
ATOM 1384 O O . THR A 1 180 ? -2.904 -12.654 0.354 1.00 97.75 180 THR A O 1
ATOM 1387 N N . LEU A 1 181 ? -5.103 -13.113 0.301 1.00 97.94 181 LEU A N 1
ATOM 1388 C CA . LEU A 1 181 ? -5.456 -12.087 1.281 1.00 97.94 181 LEU A CA 1
ATOM 1389 C C . LEU A 1 181 ? -5.040 -12.499 2.697 1.00 97.94 181 LEU A C 1
ATOM 1391 O O . LEU A 1 181 ? -4.661 -11.636 3.471 1.00 97.94 181 LEU A O 1
ATOM 1395 N N . CYS A 1 182 ? -5.034 -13.788 3.034 1.00 98.25 182 CYS A N 1
ATOM 1396 C CA . CYS A 1 182 ? -4.510 -14.269 4.313 1.00 98.25 182 CYS A CA 1
ATOM 1397 C C . CYS A 1 182 ? -2.994 -14.464 4.247 1.00 98.25 182 CYS A C 1
ATOM 1399 O O . CYS A 1 182 ? -2.445 -14.775 3.190 1.00 98.25 182 CYS A O 1
ATOM 1401 N N . ARG A 1 183 ? -2.294 -14.346 5.380 1.00 98.19 183 ARG A N 1
ATOM 1402 C CA . ARG A 1 183 ? -0.851 -14.619 5.429 1.00 98.19 183 ARG A CA 1
ATOM 1403 C C . ARG A 1 183 ? -0.589 -16.121 5.543 1.00 98.19 183 ARG A C 1
ATOM 1405 O O . ARG A 1 183 ? -0.929 -16.758 6.541 1.00 98.19 183 ARG A O 1
ATOM 1412 N N . HIS A 1 184 ? 0.091 -16.666 4.541 1.00 98.19 184 HIS A N 1
ATOM 1413 C CA . HIS A 1 184 ? 0.566 -18.041 4.440 1.00 98.19 184 HIS A CA 1
ATOM 1414 C C . HIS A 1 184 ? 2.102 -18.088 4.481 1.00 98.19 184 HIS A C 1
ATOM 1416 O O . HIS A 1 184 ? 2.789 -17.680 3.539 1.00 98.19 184 HIS A O 1
ATOM 1422 N N . GLY A 1 185 ? 2.661 -18.696 5.532 1.00 97.12 185 GLY A N 1
ATOM 1423 C CA . GLY A 1 185 ? 4.104 -18.975 5.611 1.00 97.12 185 GLY A CA 1
ATOM 1424 C C . GLY A 1 185 ? 4.569 -20.148 4.732 1.00 97.12 185 GLY A C 1
ATOM 1425 O O . GLY A 1 185 ? 5.752 -20.255 4.401 1.00 97.12 185 GLY A O 1
ATOM 1426 N N . LYS A 1 186 ? 3.647 -21.033 4.328 1.00 96.25 186 LYS A N 1
ATOM 1427 C CA . LYS A 1 186 ? 3.916 -22.266 3.569 1.00 96.25 186 LYS A CA 1
ATOM 1428 C C . LYS A 1 186 ? 2.729 -22.664 2.683 1.00 96.25 186 LYS A C 1
ATOM 1430 O O . LYS A 1 186 ? 1.635 -22.128 2.836 1.00 96.25 186 LYS A O 1
ATOM 1435 N N . GLY A 1 187 ? 2.944 -23.647 1.808 1.00 96.38 187 GLY A N 1
ATOM 1436 C CA . GLY A 1 187 ? 1.898 -24.230 0.963 1.00 96.38 187 GLY A CA 1
ATOM 1437 C C . GLY A 1 187 ? 1.676 -23.494 -0.368 1.00 96.38 187 GLY A C 1
ATOM 1438 O O . GLY A 1 187 ? 2.453 -22.602 -0.717 1.00 96.38 187 GLY A O 1
ATOM 1439 N N . PRO A 1 188 ? 0.629 -23.871 -1.125 1.00 95.69 188 PRO A N 1
ATOM 1440 C CA . PRO A 1 188 ? 0.394 -23.380 -2.488 1.00 95.69 188 PRO A CA 1
ATOM 1441 C C . PRO A 1 188 ? 0.118 -21.873 -2.563 1.00 95.69 188 PRO A C 1
ATOM 1443 O O . PRO A 1 188 ? 0.430 -21.244 -3.569 1.00 95.69 188 PRO A O 1
ATOM 1446 N N . HIS A 1 189 ? -0.397 -21.285 -1.482 1.00 96.75 189 HIS A N 1
ATOM 1447 C CA . HIS A 1 189 ? -0.692 -19.854 -1.384 1.00 96.75 189 HIS A CA 1
ATOM 1448 C C . HIS A 1 189 ? 0.374 -19.078 -0.601 1.00 96.75 189 HIS A C 1
ATOM 1450 O O . HIS A 1 189 ? 0.110 -17.959 -0.174 1.00 96.75 189 HIS A O 1
ATOM 1456 N N . LYS A 1 190 ? 1.582 -19.645 -0.408 1.00 96.56 190 LYS A N 1
ATOM 1457 C CA . LYS A 1 190 ? 2.673 -18.972 0.312 1.00 96.56 190 LYS A CA 1
ATOM 1458 C C . LYS A 1 190 ? 2.872 -17.554 -0.222 1.00 96.56 190 LYS A C 1
ATOM 1460 O O . LYS A 1 190 ? 3.119 -17.343 -1.417 1.00 96.56 190 LYS A O 1
ATOM 1465 N N . ASN A 1 191 ? 2.807 -16.598 0.689 1.00 96.75 191 ASN A N 1
ATOM 1466 C CA . ASN A 1 191 ? 2.878 -15.183 0.368 1.00 96.75 191 ASN A CA 1
ATOM 1467 C C . ASN A 1 191 ? 3.610 -14.341 1.418 1.00 96.75 191 ASN A C 1
ATOM 1469 O O . ASN A 1 191 ? 3.687 -13.128 1.264 1.00 96.75 191 ASN A O 1
ATOM 1473 N N . ASP A 1 192 ? 4.208 -14.970 2.429 1.00 96.50 192 ASP A N 1
ATOM 1474 C CA . ASP A 1 192 ? 5.175 -14.308 3.302 1.00 96.50 192 ASP A CA 1
ATOM 1475 C C . ASP A 1 192 ? 6.261 -13.558 2.490 1.00 96.50 192 ASP A C 1
ATOM 1477 O O . ASP A 1 192 ? 6.754 -14.104 1.491 1.00 96.50 192 ASP A O 1
ATOM 1481 N N . PRO A 1 193 ? 6.651 -12.329 2.890 1.00 92.69 193 PRO A N 1
ATOM 1482 C CA . PRO A 1 193 ? 7.624 -11.528 2.150 1.00 92.69 193 PRO A CA 1
ATOM 1483 C C . PRO A 1 193 ? 9.022 -12.164 2.076 1.00 92.69 193 PRO A C 1
ATOM 1485 O O . PRO A 1 193 ? 9.767 -11.919 1.126 1.00 92.69 193 PRO A O 1
ATOM 1488 N N . GLY A 1 194 ? 9.407 -13.023 3.026 1.00 93.25 194 GLY A N 1
ATOM 1489 C CA . GLY A 1 194 ? 10.703 -13.698 3.023 1.00 93.25 194 GLY A CA 1
ATOM 1490 C C . GLY A 1 194 ? 11.870 -12.724 2.830 1.00 93.25 194 GLY A C 1
ATOM 1491 O O . GLY A 1 194 ? 12.051 -11.781 3.598 1.00 93.25 194 GLY A O 1
ATOM 1492 N N . ARG A 1 195 ? 12.660 -12.925 1.768 1.00 88.88 195 ARG A N 1
ATOM 1493 C CA . ARG A 1 195 ? 13.828 -12.081 1.456 1.00 88.88 195 ARG A CA 1
ATOM 1494 C C . ARG A 1 195 ? 13.476 -10.653 1.028 1.00 88.88 195 ARG A C 1
ATOM 1496 O O . ARG A 1 195 ? 14.360 -9.805 1.064 1.00 88.88 195 ARG A O 1
ATOM 1503 N N . SER A 1 196 ? 12.231 -10.369 0.630 1.00 86.38 196 SER A N 1
ATOM 1504 C CA . SER A 1 196 ? 11.821 -8.998 0.305 1.00 86.38 196 SER A CA 1
ATOM 1505 C C . SER A 1 196 ? 11.487 -8.169 1.545 1.00 86.38 196 SER A C 1
ATOM 1507 O O . SER A 1 196 ? 11.392 -6.948 1.439 1.00 86.38 196 SER A O 1
ATOM 1509 N N . LYS A 1 197 ? 11.344 -8.799 2.723 1.00 90.56 197 LYS A N 1
ATOM 1510 C CA . LYS A 1 197 ? 10.934 -8.125 3.961 1.00 90.56 197 LYS A CA 1
ATOM 1511 C C . LYS A 1 197 ? 11.757 -6.862 4.261 1.00 90.56 197 LYS A C 1
ATOM 1513 O O . LYS A 1 197 ? 11.130 -5.827 4.453 1.00 90.56 197 LYS A O 1
ATOM 1518 N N . PRO A 1 198 ? 13.106 -6.862 4.208 1.00 86.44 198 PRO A N 1
ATOM 1519 C CA . PRO A 1 198 ? 13.893 -5.665 4.523 1.00 86.44 198 PRO A CA 1
ATOM 1520 C C . PRO A 1 198 ? 13.645 -4.463 3.598 1.00 86.44 198 PRO A C 1
ATOM 1522 O O . PRO A 1 198 ? 13.949 -3.341 3.979 1.00 86.44 198 PRO A O 1
ATOM 1525 N N . PHE A 1 199 ? 13.105 -4.674 2.394 1.00 82.94 199 PHE A N 1
ATOM 1526 C CA . PHE A 1 199 ? 12.806 -3.588 1.452 1.00 82.94 199 PHE A CA 1
ATOM 1527 C C . PHE A 1 199 ? 11.457 -2.919 1.732 1.00 82.94 199 PHE A C 1
ATOM 1529 O O . PHE A 1 199 ? 11.293 -1.733 1.468 1.00 82.94 199 PHE A O 1
ATOM 1536 N N . TYR A 1 200 ? 10.503 -3.682 2.265 1.00 87.75 200 TYR A N 1
ATOM 1537 C CA . TYR A 1 200 ? 9.142 -3.225 2.552 1.00 87.75 200 TYR A CA 1
ATOM 1538 C C . TYR A 1 200 ? 8.935 -2.862 4.028 1.00 87.75 200 TYR A C 1
ATOM 1540 O O . TYR A 1 200 ? 8.038 -2.079 4.342 1.00 87.75 200 TYR A O 1
ATOM 1548 N N . GLN A 1 201 ? 9.789 -3.372 4.920 1.00 89.94 201 GLN A N 1
ATOM 1549 C CA . GLN A 1 201 ? 9.765 -3.065 6.348 1.00 89.94 201 GLN A CA 1
ATOM 1550 C C . GLN A 1 201 ? 9.869 -1.559 6.635 1.00 89.94 201 GLN A C 1
ATOM 1552 O O . GLN A 1 201 ? 9.039 -1.085 7.398 1.00 89.94 201 GLN A O 1
ATOM 1557 N N . PRO A 1 202 ? 10.741 -0.768 5.971 1.00 87.06 202 PRO A N 1
ATOM 1558 C CA . PRO A 1 202 ? 10.811 0.667 6.242 1.00 87.06 202 PRO A CA 1
ATOM 1559 C C . PRO A 1 202 ? 9.486 1.400 6.019 1.00 87.06 202 PRO A C 1
ATOM 1561 O O . PRO A 1 202 ? 9.199 2.348 6.731 1.00 87.06 202 PRO A O 1
ATOM 1564 N N . ILE A 1 203 ? 8.658 0.958 5.063 1.00 88.38 203 ILE A N 1
ATOM 1565 C CA . ILE A 1 203 ? 7.318 1.528 4.859 1.00 88.38 203 ILE A CA 1
ATOM 1566 C C . ILE A 1 203 ? 6.386 1.115 6.004 1.00 88.38 203 ILE A C 1
ATOM 1568 O O . ILE A 1 203 ? 5.596 1.936 6.446 1.00 88.38 203 ILE A O 1
ATOM 1572 N N . ALA A 1 204 ? 6.474 -0.127 6.495 1.00 91.69 204 ALA A N 1
ATOM 1573 C CA . ALA A 1 204 ? 5.677 -0.589 7.635 1.00 91.69 204 ALA A CA 1
ATOM 1574 C C . ALA A 1 204 ? 6.012 0.204 8.901 1.00 91.69 204 ALA A C 1
ATOM 1576 O O . ALA A 1 204 ? 5.107 0.649 9.602 1.00 91.69 204 ALA A O 1
ATOM 1577 N N . ASP A 1 205 ? 7.306 0.421 9.138 1.00 89.88 205 ASP A N 1
ATOM 1578 C CA . ASP A 1 205 ? 7.834 1.111 10.314 1.00 89.88 205 ASP A CA 1
ATOM 1579 C C . ASP A 1 205 ? 7.332 2.562 10.409 1.00 89.88 205 ASP A C 1
ATOM 1581 O O . ASP A 1 205 ? 7.172 3.084 11.510 1.00 89.88 205 ASP A O 1
ATOM 1585 N N . LEU A 1 206 ? 7.004 3.206 9.277 1.00 89.69 206 LEU A N 1
ATOM 1586 C CA . LEU A 1 206 ? 6.387 4.540 9.278 1.00 89.69 206 LEU A CA 1
ATOM 1587 C C . LEU A 1 206 ? 5.047 4.556 10.028 1.00 89.69 206 LEU A C 1
ATOM 1589 O O . LEU A 1 206 ? 4.712 5.550 10.660 1.00 89.69 206 LEU A O 1
ATOM 1593 N N . PHE A 1 207 ? 4.281 3.466 9.978 1.00 92.38 207 PHE A N 1
ATOM 1594 C CA . PHE A 1 207 ? 2.918 3.397 10.512 1.00 92.38 207 PHE A CA 1
ATOM 1595 C C . PHE A 1 207 ? 2.827 2.753 11.906 1.00 92.38 207 PHE A C 1
ATOM 1597 O O . PHE A 1 207 ? 1.722 2.621 12.430 1.00 92.38 207 PHE A O 1
ATOM 1604 N N . THR A 1 208 ? 3.946 2.350 12.517 1.00 89.06 208 THR A N 1
ATOM 1605 C CA . THR A 1 208 ? 3.965 1.715 13.849 1.00 89.06 208 THR A CA 1
ATOM 1606 C C . THR A 1 208 ? 4.182 2.721 14.984 1.00 89.06 208 THR A C 1
ATOM 1608 O O . THR A 1 208 ? 5.168 3.445 14.937 1.00 89.06 208 THR A O 1
ATOM 1611 N N . ASP A 1 209 ? 3.288 2.714 15.992 1.00 63.16 209 ASP A N 1
ATOM 1612 C CA . ASP A 1 209 ? 3.270 3.262 17.381 1.00 63.16 209 ASP A CA 1
ATOM 1613 C C . ASP A 1 209 ? 3.990 4.566 17.781 1.00 63.16 209 ASP A C 1
ATOM 1615 O O . ASP A 1 209 ? 3.853 5.047 18.908 1.00 63.16 209 ASP A O 1
ATOM 1619 N N . LYS A 1 210 ? 4.693 5.225 16.876 1.00 58.84 210 LYS A N 1
ATOM 1620 C CA . LYS A 1 210 ? 5.168 6.593 17.013 1.00 58.84 210 LYS A CA 1
ATOM 1621 C C . LYS A 1 210 ? 4.964 7.204 15.650 1.00 58.84 210 LYS A C 1
ATOM 1623 O O . LYS A 1 210 ? 5.558 6.719 14.692 1.00 58.84 210 LYS A O 1
ATOM 1628 N N . ALA A 1 211 ? 4.125 8.237 15.570 1.00 59.81 211 ALA A N 1
ATOM 1629 C CA . ALA A 1 211 ? 4.044 9.088 14.393 1.00 59.81 211 ALA A CA 1
ATOM 1630 C C . ALA A 1 211 ? 5.472 9.509 14.043 1.00 59.81 211 ALA A C 1
ATOM 1632 O O . ALA A 1 211 ? 6.061 10.371 14.700 1.00 59.81 211 ALA A O 1
ATOM 1633 N N . THR A 1 212 ? 6.083 8.791 13.101 1.00 67.06 212 THR A N 1
ATOM 1634 C CA . THR A 1 212 ? 7.496 8.978 12.828 1.00 67.06 212 THR A CA 1
ATOM 1635 C C . THR A 1 212 ? 7.544 10.210 11.968 1.00 67.06 212 THR A C 1
ATOM 1637 O O . THR A 1 212 ? 7.068 10.191 10.836 1.00 67.06 212 THR A O 1
ATOM 1640 N N . ASN A 1 213 ? 8.062 11.295 12.536 1.00 78.31 213 ASN A N 1
ATOM 1641 C CA . ASN A 1 213 ? 8.260 12.505 11.773 1.00 78.31 213 ASN A CA 1
ATOM 1642 C C . ASN A 1 213 ? 9.399 12.268 10.779 1.00 78.31 213 ASN A C 1
ATOM 1644 O O . ASN A 1 213 ? 10.573 12.296 11.148 1.00 78.31 213 ASN A O 1
ATOM 1648 N N . VAL A 1 214 ? 9.051 11.999 9.523 1.00 79.19 214 VAL A N 1
ATOM 1649 C CA . VAL A 1 214 ? 10.020 11.856 8.435 1.00 79.19 214 VAL A CA 1
ATOM 1650 C C . VAL A 1 214 ? 9.830 13.028 7.493 1.00 79.19 214 VAL A C 1
ATOM 1652 O O . VAL A 1 214 ? 8.819 13.128 6.805 1.00 79.19 214 VAL A O 1
ATOM 1655 N N . GLY A 1 215 ? 10.784 13.959 7.503 1.00 77.19 215 GLY A N 1
ATOM 1656 C CA . GLY A 1 215 ? 10.721 15.142 6.644 1.00 77.19 215 GLY A CA 1
ATOM 1657 C C . GLY A 1 215 ? 9.511 16.040 6.927 1.00 77.19 215 GLY A C 1
ATOM 1658 O O . GLY A 1 215 ? 8.936 16.593 5.995 1.00 77.19 215 GLY A O 1
ATOM 1659 N N . GLY A 1 216 ? 9.089 16.163 8.193 1.00 84.94 216 GLY A N 1
ATOM 1660 C CA . GLY A 1 216 ? 7.925 16.974 8.567 1.00 84.94 216 GLY A CA 1
ATOM 1661 C C . GLY A 1 216 ? 6.573 16.298 8.321 1.00 84.94 216 GLY A C 1
ATOM 1662 O O . GLY A 1 216 ? 5.538 16.952 8.457 1.00 84.94 216 GLY A O 1
ATOM 1663 N N . LEU A 1 217 ? 6.567 15.010 7.976 1.00 87.56 217 LEU A N 1
ATOM 1664 C CA . LEU A 1 217 ? 5.366 14.209 7.758 1.00 87.56 217 LEU A CA 1
ATOM 1665 C C . LEU A 1 217 ? 5.204 13.208 8.892 1.00 87.56 217 LEU A C 1
ATOM 1667 O O . LEU A 1 217 ? 6.160 12.524 9.247 1.00 87.56 217 LEU A O 1
ATOM 1671 N N . ASN A 1 218 ? 3.994 13.104 9.420 1.00 91.06 218 ASN A N 1
ATOM 1672 C CA . ASN A 1 218 ? 3.599 12.081 10.368 1.00 91.06 218 ASN A CA 1
ATOM 1673 C C . ASN A 1 218 ? 2.806 11.009 9.622 1.00 91.06 218 ASN A C 1
ATOM 1675 O O . ASN A 1 218 ? 1.923 11.306 8.816 1.00 91.06 218 ASN A O 1
ATOM 1679 N N . PHE A 1 219 ? 3.105 9.760 9.931 1.00 92.69 219 PHE A N 1
ATOM 1680 C CA . PHE A 1 219 ? 2.424 8.593 9.397 1.00 92.69 219 PHE A CA 1
ATOM 1681 C C . PHE A 1 219 ? 1.706 7.898 10.547 1.00 92.69 219 PHE A C 1
ATOM 1683 O O . PHE A 1 219 ? 2.207 7.873 11.674 1.00 92.69 219 PHE A O 1
ATOM 1690 N N . GLY A 1 220 ? 0.525 7.351 10.288 1.00 93.69 220 GLY A N 1
ATOM 1691 C CA . GLY A 1 220 ? -0.221 6.675 11.338 1.00 93.69 220 GLY A CA 1
ATOM 1692 C C . GLY A 1 220 ? -1.420 5.898 10.835 1.00 93.69 220 GLY A C 1
ATOM 1693 O O . GLY A 1 220 ? -1.788 5.947 9.661 1.00 93.69 220 GLY A O 1
ATOM 1694 N N . VAL A 1 221 ? -2.036 5.172 11.760 1.00 95.00 221 VAL A N 1
ATOM 1695 C CA . VAL A 1 221 ? -3.293 4.460 11.546 1.00 95.00 221 VAL A CA 1
ATOM 1696 C C . VAL A 1 221 ? -4.327 5.064 12.485 1.00 95.00 221 VAL A C 1
ATOM 1698 O O . VAL A 1 221 ? -4.116 5.121 13.694 1.00 95.00 221 VAL A O 1
ATOM 1701 N N . ALA A 1 222 ? -5.440 5.544 11.937 1.00 94.12 222 ALA A N 1
ATOM 1702 C CA . ALA A 1 222 ? -6.545 6.098 12.715 1.00 94.12 222 ALA A CA 1
ATOM 1703 C C . ALA A 1 222 ? -7.819 5.285 12.496 1.00 94.12 222 ALA A C 1
ATOM 1705 O O . ALA A 1 222 ? -8.016 4.693 11.439 1.00 94.12 222 ALA A O 1
ATOM 1706 N N . GLN A 1 223 ? -8.687 5.266 13.506 1.00 95.81 223 GLN A N 1
ATOM 1707 C CA . GLN A 1 223 ? -10.018 4.681 13.392 1.00 95.81 223 GLN A CA 1
ATOM 1708 C C . GLN A 1 223 ? -10.959 5.698 12.744 1.00 95.81 223 GLN A C 1
ATOM 1710 O O . GLN A 1 223 ? -11.103 6.806 13.255 1.00 95.81 223 GLN A O 1
ATOM 1715 N N . VAL A 1 224 ? -11.590 5.310 11.642 1.00 95.31 224 VAL A N 1
ATOM 1716 C CA . VAL A 1 224 ? -12.653 6.058 10.970 1.00 95.31 224 VAL A CA 1
ATOM 1717 C C . VAL A 1 224 ? -13.988 5.436 11.365 1.00 95.31 224 VAL A C 1
ATOM 1719 O O . VAL A 1 224 ? -14.142 4.211 11.324 1.00 95.31 224 VAL A O 1
ATOM 1722 N N . ASP A 1 225 ? -14.935 6.266 11.795 1.00 95.00 225 ASP A N 1
ATOM 1723 C CA . ASP A 1 225 ? -16.292 5.825 12.101 1.00 95.00 225 ASP A CA 1
ATOM 1724 C C . ASP A 1 225 ? -17.039 5.499 10.802 1.00 95.00 225 ASP A C 1
ATOM 1726 O O . ASP A 1 225 ? -16.972 6.232 9.824 1.00 95.00 225 ASP A O 1
ATOM 1730 N N . THR A 1 226 ? -17.751 4.375 10.779 1.00 92.81 226 THR A N 1
ATOM 1731 C CA . THR A 1 226 ? -18.596 3.979 9.647 1.00 92.81 226 THR A CA 1
ATOM 1732 C C . THR A 1 226 ? -19.946 3.495 10.169 1.00 92.81 226 THR A C 1
ATOM 1734 O O . THR A 1 226 ? -20.037 3.073 11.329 1.00 92.81 226 THR A O 1
ATOM 1737 N N . PRO A 1 227 ? -20.990 3.422 9.322 1.00 90.12 227 PRO A N 1
ATOM 1738 C CA . PRO A 1 227 ? -22.259 2.803 9.709 1.00 90.12 227 PRO A CA 1
ATOM 1739 C C . PRO A 1 227 ? -22.121 1.352 10.209 1.00 90.12 227 PRO A C 1
ATOM 1741 O O . PRO A 1 227 ? -22.973 0.870 10.950 1.00 90.12 227 PRO A O 1
ATOM 1744 N N . ALA A 1 228 ? -21.049 0.651 9.821 1.00 90.12 228 ALA A N 1
ATOM 1745 C CA . ALA A 1 228 ? -20.752 -0.729 10.206 1.00 90.12 228 ALA A CA 1
ATOM 1746 C C . ALA A 1 228 ? -19.702 -0.842 11.336 1.00 90.12 228 ALA A C 1
ATOM 1748 O O . ALA A 1 228 ? -19.132 -1.920 11.537 1.00 90.12 228 ALA A O 1
ATOM 1749 N N . GLY A 1 229 ? -19.416 0.255 12.046 1.00 93.12 229 GLY A N 1
ATOM 1750 C CA . GLY A 1 229 ? -18.437 0.334 13.135 1.00 93.12 229 GLY A CA 1
ATOM 1751 C C . GLY A 1 229 ? -17.132 1.037 12.751 1.00 93.12 229 GLY A C 1
ATOM 1752 O O . GLY A 1 229 ? -16.999 1.581 11.659 1.00 93.12 229 GLY A O 1
ATOM 1753 N N . LYS A 1 230 ? -16.156 1.031 13.660 1.00 94.75 230 LYS A N 1
ATOM 1754 C CA . LYS A 1 230 ? -14.850 1.670 13.445 1.00 94.75 230 LYS A CA 1
ATOM 1755 C C . LYS A 1 230 ? -13.950 0.834 12.541 1.00 94.75 230 LYS A C 1
ATOM 1757 O O . LYS A 1 230 ? -13.932 -0.394 12.658 1.00 94.75 230 LYS A O 1
ATOM 1762 N N . ARG A 1 231 ? -13.206 1.497 11.653 1.00 95.38 231 ARG A N 1
ATOM 1763 C CA . ARG A 1 231 ? -12.257 0.857 10.733 1.00 95.38 231 ARG A CA 1
ATOM 1764 C C . ARG A 1 231 ? -10.901 1.555 10.753 1.00 95.38 231 ARG A C 1
ATOM 1766 O O . ARG A 1 231 ? -10.866 2.782 10.687 1.00 95.38 231 ARG A O 1
ATOM 1773 N N . PRO A 1 232 ? -9.786 0.809 10.799 1.00 96.19 232 PRO A N 1
ATOM 1774 C CA . PRO A 1 232 ? -8.468 1.409 10.694 1.00 96.19 232 PRO A CA 1
ATOM 1775 C C . PRO A 1 232 ? -8.215 1.904 9.264 1.00 96.19 232 PRO A C 1
ATOM 1777 O O . PRO A 1 232 ? -8.444 1.188 8.291 1.00 96.19 232 PRO A O 1
ATOM 1780 N N . ARG A 1 233 ? -7.691 3.121 9.137 1.00 97.06 233 ARG A N 1
ATOM 1781 C CA . ARG A 1 233 ? -7.211 3.703 7.883 1.00 97.06 233 ARG A CA 1
ATOM 1782 C C . ARG A 1 233 ? -5.818 4.281 8.089 1.00 97.06 233 ARG A C 1
ATOM 1784 O O . ARG A 1 233 ? -5.566 4.988 9.066 1.00 97.06 233 ARG A O 1
ATOM 1791 N N . ALA A 1 234 ? -4.921 3.973 7.157 1.00 97.00 234 ALA A N 1
ATOM 1792 C CA . ALA A 1 234 ? -3.604 4.589 7.109 1.00 97.00 234 ALA A CA 1
ATOM 1793 C C . ALA A 1 234 ? -3.727 6.042 6.640 1.00 97.00 234 ALA A C 1
ATOM 1795 O O . ALA A 1 234 ? -4.442 6.331 5.677 1.00 97.00 234 ALA A O 1
ATOM 1796 N N . PHE A 1 235 ? -3.007 6.945 7.295 1.00 95.81 235 PHE A N 1
ATOM 1797 C CA . PHE A 1 235 ? -2.943 8.347 6.914 1.00 95.81 235 PHE A CA 1
ATOM 1798 C C . PHE A 1 235 ? -1.509 8.871 6.900 1.00 95.81 235 PHE A C 1
ATOM 1800 O O . PHE A 1 235 ? -0.627 8.360 7.595 1.00 95.81 235 PHE A O 1
ATOM 1807 N N . VAL A 1 236 ? -1.312 9.931 6.122 1.00 93.81 236 VAL A N 1
ATOM 1808 C CA . VAL A 1 236 ? -0.139 10.804 6.190 1.00 93.81 236 VAL A CA 1
ATOM 1809 C C . VAL A 1 236 ? -0.622 12.212 6.501 1.00 93.81 236 VAL A C 1
ATOM 1811 O O . VAL A 1 236 ? -1.562 12.682 5.874 1.00 93.81 236 VAL A O 1
ATOM 1814 N N . GLU A 1 237 ? -0.003 12.904 7.443 1.00 92.00 237 GLU A N 1
ATOM 1815 C CA . GLU A 1 237 ? -0.315 14.301 7.761 1.00 92.00 237 GLU A CA 1
ATOM 1816 C C . GLU A 1 237 ? 0.976 15.117 7.856 1.00 92.00 237 GLU A C 1
ATOM 1818 O O . GLU A 1 237 ? 2.057 14.584 8.103 1.00 92.00 237 GLU A O 1
ATOM 1823 N N . ARG A 1 238 ? 0.888 16.430 7.656 1.00 86.62 238 ARG A N 1
ATOM 1824 C CA . ARG A 1 238 ? 2.035 17.329 7.815 1.00 86.62 238 ARG A CA 1
ATOM 1825 C C . ARG A 1 238 ? 2.078 17.851 9.246 1.00 86.62 238 ARG A C 1
ATOM 1827 O O . ARG A 1 238 ? 1.125 18.471 9.703 1.00 86.62 238 ARG A O 1
ATOM 1834 N N . ALA A 1 239 ? 3.211 17.678 9.921 1.00 81.38 239 ALA A N 1
ATOM 1835 C CA . ALA A 1 239 ? 3.371 18.049 11.327 1.00 81.38 239 ALA A CA 1
ATOM 1836 C C . ALA A 1 239 ? 3.207 19.556 11.591 1.00 81.38 239 ALA A C 1
ATOM 1838 O O . ALA A 1 239 ? 2.791 19.951 12.673 1.00 81.38 239 ALA A O 1
ATOM 1839 N N . SER A 1 240 ? 3.529 20.398 10.607 1.00 74.00 240 SER A N 1
ATOM 1840 C CA . SER A 1 240 ? 3.471 21.859 10.716 1.00 74.00 240 SER A CA 1
ATOM 1841 C C . SER A 1 240 ? 2.131 22.478 10.311 1.00 74.00 240 SER A C 1
ATOM 1843 O O . SER A 1 240 ? 1.981 23.690 10.427 1.00 74.00 240 SER A O 1
ATOM 1845 N N . ALA A 1 241 ? 1.168 21.695 9.814 1.00 65.06 241 ALA A N 1
ATOM 1846 C CA . ALA A 1 241 ? -0.002 22.252 9.133 1.00 65.06 241 ALA A CA 1
ATOM 1847 C C . ALA A 1 241 ? -1.057 22.889 10.054 1.00 65.06 241 ALA A C 1
ATOM 1849 O O . ALA A 1 241 ? -2.025 23.426 9.531 1.00 65.06 241 ALA A O 1
ATOM 1850 N N . GLY A 1 242 ? -0.886 22.877 11.381 1.00 56.22 242 GLY A N 1
ATOM 1851 C CA . GLY A 1 242 ? -1.777 23.557 12.336 1.00 56.22 242 GLY A CA 1
ATOM 1852 C C . GLY A 1 242 ? -3.166 22.926 12.484 1.00 56.22 242 GLY A C 1
ATOM 1853 O O . GLY A 1 242 ? -3.656 22.837 13.600 1.00 56.22 242 GLY A O 1
ATOM 1854 N N . ASP A 1 243 ? -3.720 22.371 11.406 1.00 58.78 243 ASP A N 1
ATOM 1855 C CA . ASP A 1 243 ? -5.018 21.715 11.330 1.00 58.78 243 ASP A CA 1
ATOM 1856 C C . ASP A 1 243 ? -4.895 20.416 10.519 1.00 58.78 243 ASP A C 1
ATOM 1858 O O . ASP A 1 243 ? -5.016 20.420 9.298 1.00 58.78 243 ASP A O 1
ATOM 1862 N N . GLY A 1 244 ? -4.593 19.312 11.214 1.00 65.06 244 GLY A N 1
ATOM 1863 C CA . GLY A 1 244 ? -5.067 17.929 11.000 1.00 65.06 244 GLY A CA 1
ATOM 1864 C C . GLY A 1 244 ? -5.370 17.367 9.600 1.00 65.06 244 GLY A C 1
ATOM 1865 O O . GLY A 1 244 ? -6.153 16.420 9.514 1.00 65.06 244 GLY A O 1
ATOM 1866 N N . PHE A 1 245 ? -4.812 17.897 8.511 1.00 85.31 245 PHE A N 1
ATOM 1867 C CA . PHE A 1 245 ? -5.135 17.433 7.167 1.00 85.31 245 PHE A CA 1
ATOM 1868 C C . PHE A 1 245 ? -4.481 16.079 6.899 1.00 85.31 245 PHE A C 1
ATOM 1870 O O . PHE A 1 245 ? -3.264 15.972 6.716 1.00 85.31 245 PHE A O 1
ATOM 1877 N N . LYS A 1 246 ? -5.317 15.042 6.889 1.00 93.44 246 LYS A N 1
ATOM 1878 C CA . LYS A 1 246 ? -4.913 13.654 6.688 1.00 93.44 246 LYS A CA 1
ATOM 1879 C C . LYS A 1 246 ? -5.100 13.252 5.234 1.00 93.44 246 LYS A C 1
ATOM 1881 O O . LYS A 1 246 ? -6.181 13.360 4.670 1.00 93.44 246 LYS A O 1
ATOM 1886 N N . LEU A 1 247 ? -4.031 12.735 4.646 1.00 95.19 247 LEU A N 1
ATOM 1887 C CA . LEU A 1 247 ? -4.035 12.049 3.364 1.00 95.19 247 LEU A CA 1
ATOM 1888 C C . LEU A 1 247 ? -4.355 10.575 3.636 1.00 95.19 247 LEU A C 1
ATOM 1890 O O . LEU A 1 247 ? -3.471 9.815 4.036 1.00 95.19 247 LEU A O 1
ATOM 1894 N N . TRP A 1 248 ? -5.610 10.168 3.460 1.00 97.25 248 TRP A N 1
ATOM 1895 C CA . TRP A 1 248 ? -6.066 8.803 3.735 1.00 97.25 248 TRP A CA 1
ATOM 1896 C C . TRP A 1 248 ? -5.635 7.856 2.622 1.00 97.25 248 TRP A C 1
ATOM 1898 O O . TRP A 1 248 ? -6.246 7.804 1.553 1.00 97.25 248 TRP A O 1
ATOM 1908 N N . LEU A 1 249 ? -4.559 7.111 2.859 1.00 97.44 249 LEU A N 1
ATOM 1909 C CA . LEU A 1 249 ? -3.945 6.260 1.847 1.00 97.44 249 LEU A CA 1
ATOM 1910 C C . LEU A 1 249 ? -4.897 5.144 1.404 1.00 97.44 249 LEU A C 1
ATOM 1912 O O . LEU A 1 249 ? -5.656 4.583 2.195 1.00 97.44 249 LEU A O 1
ATOM 1916 N N . THR A 1 250 ? -4.836 4.833 0.110 1.00 97.19 250 THR A N 1
ATOM 1917 C CA . THR A 1 250 ? -5.532 3.694 -0.510 1.00 97.19 250 THR A CA 1
ATOM 1918 C C . THR A 1 250 ? -4.538 2.781 -1.223 1.00 97.19 250 THR A C 1
ATOM 1920 O O . THR A 1 250 ? -4.575 1.560 -1.061 1.00 97.19 250 THR A O 1
ATOM 1923 N N . MET A 1 251 ? -3.608 3.361 -1.987 1.00 96.88 251 MET A N 1
ATOM 1924 C CA . MET A 1 251 ? -2.517 2.617 -2.614 1.00 96.88 251 MET A CA 1
ATOM 1925 C C . MET A 1 251 ? -1.254 3.460 -2.778 1.00 96.88 251 MET A C 1
ATOM 1927 O O . MET A 1 251 ? -1.291 4.688 -2.777 1.00 96.88 251 MET A O 1
ATOM 1931 N N . VAL A 1 252 ? -0.135 2.774 -2.965 1.00 96.44 252 VAL A N 1
ATOM 1932 C CA . VAL A 1 252 ? 1.171 3.332 -3.301 1.00 96.44 252 VAL A CA 1
ATOM 1933 C C . VAL A 1 252 ? 1.594 2.725 -4.632 1.00 96.44 252 VAL A C 1
ATOM 1935 O O . VAL A 1 252 ? 1.713 1.509 -4.758 1.00 96.44 252 VAL A O 1
ATOM 1938 N N . TRP A 1 253 ? 1.821 3.560 -5.636 1.00 95.81 253 TRP A N 1
ATOM 1939 C CA . TRP A 1 253 ? 2.279 3.143 -6.955 1.00 95.81 253 TRP A CA 1
ATOM 1940 C C . TRP A 1 253 ? 3.788 3.342 -7.064 1.00 95.81 253 TRP A C 1
ATOM 1942 O O . TRP A 1 253 ? 4.249 4.469 -6.946 1.00 95.81 253 TRP A O 1
ATOM 1952 N N . GLN A 1 254 ? 4.566 2.283 -7.281 1.00 94.31 254 GLN A N 1
ATOM 1953 C CA . GLN A 1 254 ? 6.016 2.364 -7.474 1.00 94.31 254 GLN A CA 1
ATOM 1954 C C . GLN A 1 254 ? 6.354 2.482 -8.961 1.00 94.31 254 GLN A C 1
ATOM 1956 O O . GLN A 1 254 ? 5.925 1.666 -9.773 1.00 94.31 254 GLN A O 1
ATOM 1961 N N . GLU A 1 255 ? 7.152 3.483 -9.319 1.00 91.94 255 GLU A N 1
ATOM 1962 C CA . GLU A 1 255 ? 7.502 3.803 -10.711 1.00 91.94 255 GLU A CA 1
ATOM 1963 C C . GLU A 1 255 ? 8.965 3.505 -11.027 1.00 91.94 255 GLU A C 1
ATOM 1965 O O . GLU A 1 255 ? 9.301 3.065 -12.128 1.00 91.94 255 GLU A O 1
ATOM 1970 N N . GLU A 1 256 ? 9.844 3.744 -10.055 1.00 90.50 256 GLU A N 1
ATOM 1971 C CA . GLU A 1 256 ? 11.288 3.652 -10.232 1.00 90.50 256 GLU A CA 1
ATOM 1972 C C . GLU A 1 256 ? 11.936 3.146 -8.943 1.00 90.50 256 GLU A C 1
ATOM 1974 O O . GLU A 1 256 ? 11.565 3.566 -7.847 1.00 90.50 256 GLU A O 1
ATOM 1979 N N . TRP A 1 257 ? 12.918 2.252 -9.041 1.00 88.88 257 TRP A N 1
ATOM 1980 C CA . TRP A 1 257 ? 13.682 1.797 -7.881 1.00 88.88 257 TRP A CA 1
ATOM 1981 C C . TRP A 1 257 ? 15.069 1.305 -8.274 1.00 88.88 257 TRP A C 1
ATOM 1983 O O . TRP A 1 257 ? 15.301 0.828 -9.383 1.00 88.88 257 TRP A O 1
ATOM 1993 N N . THR A 1 258 ? 16.007 1.359 -7.332 1.00 85.56 258 THR A N 1
ATOM 1994 C CA . THR A 1 258 ? 17.346 0.801 -7.537 1.00 85.56 258 THR A CA 1
ATOM 1995 C C . THR A 1 258 ? 17.324 -0.725 -7.468 1.00 85.56 258 THR A C 1
ATOM 1997 O O . THR A 1 258 ? 17.121 -1.300 -6.401 1.00 85.56 258 THR A O 1
ATOM 2000 N N . THR A 1 259 ? 17.618 -1.395 -8.580 1.00 75.25 259 THR A N 1
ATOM 2001 C CA . THR A 1 259 ? 17.757 -2.863 -8.641 1.00 75.25 259 THR A CA 1
ATOM 2002 C C . THR A 1 259 ? 19.165 -3.350 -8.287 1.00 75.25 259 THR A C 1
ATOM 2004 O O . THR A 1 259 ? 19.329 -4.462 -7.791 1.00 75.25 259 THR A O 1
ATOM 2007 N N . ASN A 1 260 ? 20.195 -2.523 -8.507 1.00 80.25 260 ASN A N 1
ATOM 2008 C CA . ASN A 1 260 ? 21.591 -2.918 -8.319 1.00 80.25 260 ASN A CA 1
ATOM 2009 C C . ASN A 1 260 ? 21.965 -3.010 -6.821 1.00 80.25 260 ASN A C 1
ATOM 2011 O O . ASN A 1 260 ? 21.997 -1.971 -6.145 1.00 80.25 260 ASN A O 1
ATOM 2015 N N . PRO A 1 261 ? 22.329 -4.199 -6.291 1.00 75.19 261 PRO A N 1
ATOM 2016 C CA . PRO A 1 261 ? 22.741 -4.372 -4.898 1.00 75.19 261 PRO A CA 1
ATOM 2017 C C . PRO A 1 261 ? 24.002 -3.571 -4.535 1.00 75.19 261 PRO A C 1
ATOM 2019 O O . PRO A 1 261 ? 24.096 -3.116 -3.399 1.00 75.19 261 PRO A O 1
ATOM 2022 N N . PHE A 1 262 ? 24.889 -3.285 -5.490 1.00 83.81 262 PHE A N 1
ATOM 2023 C CA . PHE A 1 262 ? 26.130 -2.525 -5.285 1.00 83.81 262 PHE A CA 1
ATOM 2024 C C . PHE A 1 262 ? 25.985 -1.012 -5.476 1.00 83.81 262 PHE A C 1
ATOM 2026 O O . PHE A 1 262 ? 26.958 -0.276 -5.314 1.00 83.81 262 PHE A O 1
ATOM 2033 N N . SER A 1 263 ? 24.793 -0.522 -5.831 1.00 86.50 263 SER A N 1
ATOM 2034 C CA . SER A 1 263 ? 24.569 0.922 -5.915 1.00 86.50 263 SER A CA 1
ATOM 2035 C C . SER A 1 263 ? 24.807 1.575 -4.553 1.00 86.50 263 SER A C 1
ATOM 2037 O O . SER A 1 263 ? 24.196 1.169 -3.561 1.00 86.50 263 SER A O 1
ATOM 2039 N N . ARG A 1 264 ? 25.656 2.612 -4.527 1.00 86.25 264 ARG A N 1
ATOM 2040 C CA . ARG A 1 264 ? 25.934 3.430 -3.331 1.00 86.25 264 ARG A CA 1
ATOM 2041 C C . ARG A 1 264 ? 24.699 4.166 -2.822 1.00 86.25 264 ARG A C 1
ATOM 2043 O O . ARG A 1 264 ? 24.652 4.534 -1.655 1.00 86.25 264 ARG A O 1
ATOM 2050 N N . SER A 1 265 ? 23.719 4.387 -3.693 1.00 86.12 265 SER A N 1
ATOM 2051 C CA . SER A 1 265 ? 22.452 5.015 -3.338 1.00 86.12 265 SER A CA 1
ATOM 2052 C C . SER A 1 265 ? 21.306 4.071 -3.651 1.00 86.12 265 SER A C 1
ATOM 2054 O O . SER A 1 265 ? 21.236 3.507 -4.745 1.00 86.12 265 SER A O 1
ATOM 2056 N N . LYS A 1 266 ? 20.417 3.882 -2.681 1.00 84.88 266 LYS A N 1
ATOM 2057 C CA . LYS A 1 266 ? 19.181 3.118 -2.843 1.00 84.88 266 LYS A CA 1
ATOM 2058 C C . LYS A 1 266 ? 18.042 4.100 -2.915 1.00 84.88 266 LYS A C 1
ATOM 2060 O O . LYS A 1 266 ? 17.897 4.918 -2.012 1.00 84.88 266 LYS A O 1
ATOM 2065 N N . TYR A 1 267 ? 17.242 4.014 -3.963 1.00 88.56 267 TYR A N 1
ATOM 2066 C CA . TYR A 1 267 ? 16.047 4.826 -4.057 1.00 88.56 267 TYR A CA 1
ATOM 2067 C C . TYR A 1 267 ? 14.829 4.037 -4.512 1.00 88.56 267 TYR A C 1
ATOM 2069 O O . TYR A 1 267 ? 14.949 3.002 -5.171 1.00 88.56 267 TYR A O 1
ATOM 2077 N N . ILE A 1 268 ? 13.667 4.567 -4.148 1.00 90.00 268 ILE A N 1
ATOM 2078 C CA . ILE A 1 268 ? 12.341 4.199 -4.638 1.00 90.00 268 ILE A CA 1
ATOM 2079 C C . ILE A 1 268 ? 11.629 5.513 -4.960 1.00 90.00 268 ILE A C 1
ATOM 2081 O O . ILE A 1 268 ? 11.712 6.452 -4.177 1.00 90.00 268 ILE A O 1
ATOM 2085 N N . LYS A 1 269 ? 10.936 5.600 -6.088 1.00 92.62 269 LYS A N 1
ATOM 2086 C CA . LYS A 1 269 ? 10.056 6.717 -6.439 1.00 92.62 269 LYS A CA 1
ATOM 2087 C C . LYS A 1 269 ? 8.711 6.187 -6.892 1.00 92.62 269 LYS A C 1
ATOM 2089 O O . LYS A 1 269 ? 8.608 5.060 -7.385 1.00 92.62 269 LYS A O 1
ATOM 2094 N N . GLY A 1 270 ? 7.694 7.015 -6.744 1.00 94.25 270 GLY A N 1
ATOM 2095 C CA . GLY A 1 270 ? 6.361 6.659 -7.174 1.00 94.25 270 GLY A CA 1
ATOM 2096 C C . GLY A 1 270 ? 5.326 7.681 -6.754 1.00 94.25 270 GLY A C 1
ATOM 2097 O O . GLY A 1 270 ? 5.652 8.846 -6.534 1.00 94.25 270 GLY A O 1
ATOM 2098 N N . LYS A 1 271 ? 4.084 7.228 -6.593 1.00 95.31 271 LYS A N 1
ATOM 2099 C CA . LYS A 1 271 ? 2.949 8.053 -6.186 1.00 95.31 271 LYS A CA 1
ATOM 2100 C C . LYS A 1 271 ? 2.223 7.470 -4.985 1.00 95.31 271 LYS A C 1
ATOM 2102 O O . LYS A 1 271 ? 2.014 6.262 -4.892 1.00 95.31 271 LYS A O 1
ATOM 2107 N N . LEU A 1 272 ? 1.804 8.342 -4.083 1.00 95.56 272 LEU A N 1
ATOM 2108 C CA . LEU A 1 272 ? 0.841 8.024 -3.037 1.00 95.56 272 LEU A CA 1
ATOM 2109 C C . LEU A 1 272 ? -0.543 8.369 -3.556 1.00 95.56 272 LEU A C 1
ATOM 2111 O O . LEU A 1 272 ? -0.738 9.493 -4.006 1.00 95.56 272 LEU A O 1
ATOM 2115 N N . VAL A 1 273 ? -1.487 7.435 -3.478 1.00 97.19 273 VAL A N 1
ATOM 2116 C CA . VAL A 1 273 ? -2.885 7.653 -3.858 1.00 97.19 273 VAL A CA 1
ATOM 2117 C C . VAL A 1 273 ? -3.750 7.628 -2.610 1.00 97.19 273 VAL A C 1
ATOM 2119 O O . VAL A 1 273 ? -3.716 6.666 -1.833 1.00 97.19 273 VAL A O 1
ATOM 2122 N N . TYR A 1 274 ? -4.514 8.697 -2.415 1.00 97.38 274 TYR A N 1
ATOM 2123 C CA . TYR A 1 274 ? -5.224 8.962 -1.169 1.00 97.38 274 TYR A CA 1
ATOM 2124 C C . TYR A 1 274 ? -6.559 9.671 -1.391 1.00 97.38 274 TYR A C 1
ATOM 2126 O O . TY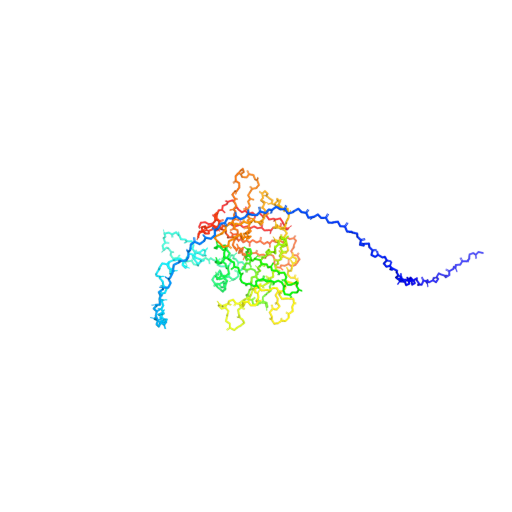R A 1 274 ? -6.802 10.242 -2.452 1.00 97.38 274 TYR A O 1
ATOM 2134 N N . GLN A 1 275 ? -7.395 9.660 -0.357 1.00 96.81 275 GLN A N 1
ATOM 2135 C CA . GLN A 1 275 ? -8.581 10.505 -0.232 1.00 96.81 275 GLN A CA 1
ATOM 2136 C C . GLN A 1 275 ? -8.287 11.642 0.760 1.00 96.81 275 GLN A C 1
ATOM 2138 O O . GLN A 1 275 ? -7.529 11.455 1.716 1.00 96.81 275 GLN A O 1
ATOM 2143 N N . LYS A 1 276 ? -8.853 12.830 0.527 1.00 94.88 276 LYS A N 1
ATOM 2144 C CA . LYS A 1 276 ? -8.755 13.970 1.464 1.00 94.88 276 LYS A CA 1
ATOM 2145 C C . LYS A 1 276 ? -9.758 13.828 2.613 1.00 94.88 276 LYS A C 1
ATOM 2147 O O . LYS A 1 276 ? -9.439 14.133 3.756 1.00 94.88 276 LYS A O 1
ATOM 2152 N N . ASP A 1 277 ? -10.928 13.288 2.295 1.00 94.62 277 ASP A N 1
ATOM 2153 C CA . ASP A 1 277 ? -11.964 12.861 3.227 1.00 94.62 277 ASP A CA 1
ATOM 2154 C C . ASP A 1 277 ? -12.135 11.337 3.077 1.00 94.62 277 ASP A C 1
ATOM 2156 O O . ASP A 1 277 ? -12.245 10.861 1.945 1.00 94.62 277 ASP A O 1
ATOM 2160 N N . PRO A 1 278 ? -12.102 10.534 4.158 1.00 94.94 278 PRO A N 1
ATOM 2161 C CA . PRO A 1 278 ? -12.193 9.083 4.039 1.00 94.94 278 PRO A CA 1
ATOM 2162 C C . PRO A 1 278 ? -13.580 8.597 3.585 1.00 94.94 278 PRO A C 1
ATOM 2164 O O . PRO A 1 278 ? -13.707 7.409 3.284 1.00 94.94 278 PRO A O 1
ATOM 2167 N N . GLU A 1 279 ? -14.598 9.461 3.547 1.00 94.00 279 GLU A N 1
ATOM 2168 C CA . GLU A 1 279 ? -15.951 9.162 3.060 1.00 94.00 279 GLU A CA 1
ATOM 2169 C C . GLU A 1 279 ? -16.156 9.512 1.574 1.00 94.00 279 GLU A C 1
ATOM 2171 O O . GLU A 1 279 ? -17.078 8.987 0.946 1.00 94.00 279 GLU A O 1
ATOM 2176 N N . ASP A 1 280 ? -15.284 10.340 0.992 1.00 94.19 280 ASP A N 1
ATOM 2177 C CA . ASP A 1 280 ? -15.393 10.794 -0.399 1.00 94.19 280 ASP A CA 1
ATOM 2178 C C . ASP A 1 280 ? -14.969 9.724 -1.409 1.00 94.19 280 ASP A C 1
ATOM 2180 O O . ASP A 1 280 ? -13.985 9.018 -1.233 1.00 94.19 280 ASP A O 1
ATOM 2184 N N . ASP A 1 281 ? -15.612 9.670 -2.572 1.00 92.25 281 ASP A N 1
ATOM 2185 C CA . ASP A 1 281 ? -15.226 8.819 -3.706 1.00 92.25 281 ASP A CA 1
ATOM 2186 C C . ASP A 1 281 ? -14.195 9.473 -4.658 1.00 92.25 281 ASP A C 1
ATOM 2188 O O . ASP A 1 281 ? -13.971 8.999 -5.778 1.00 92.25 281 ASP A O 1
ATOM 2192 N N . MET A 1 282 ? -13.529 10.541 -4.202 1.00 95.19 282 MET A N 1
ATOM 2193 C CA . MET A 1 282 ? -12.488 11.259 -4.940 1.00 95.19 282 MET A CA 1
ATOM 2194 C C . MET A 1 282 ? -11.087 10.902 -4.443 1.00 95.19 282 MET A C 1
ATOM 2196 O O . MET A 1 282 ? -10.780 11.010 -3.256 1.00 95.19 282 MET A O 1
ATOM 2200 N N . PHE A 1 283 ? -10.217 10.532 -5.381 1.00 95.50 283 PHE A N 1
ATOM 2201 C CA . PHE A 1 283 ? -8.814 10.262 -5.092 1.00 95.50 283 PHE A CA 1
ATOM 2202 C C . PHE A 1 283 ? -7.927 11.376 -5.629 1.00 95.50 283 PHE A C 1
ATOM 2204 O O . PHE A 1 283 ? -8.278 12.102 -6.556 1.00 95.50 283 PHE A O 1
ATOM 2211 N N . TYR A 1 284 ? -6.757 11.476 -5.028 1.00 96.19 284 TYR A N 1
ATOM 2212 C CA . TYR A 1 284 ? -5.691 12.390 -5.387 1.00 96.19 284 TYR A CA 1
ATOM 2213 C C . TYR A 1 284 ? -4.393 11.602 -5.402 1.00 96.19 284 TYR A C 1
ATOM 2215 O O . TYR A 1 284 ? -4.307 10.521 -4.804 1.00 96.19 284 TYR A O 1
ATOM 2223 N N . SER A 1 285 ? -3.368 12.146 -6.052 1.00 96.38 285 SER A N 1
ATOM 2224 C CA . SER A 1 285 ? -2.046 11.553 -5.957 1.00 96.38 285 SER A CA 1
ATOM 2225 C C . SER A 1 285 ? -0.937 12.577 -5.798 1.00 96.38 285 SER A C 1
ATOM 2227 O O . SER A 1 285 ? -1.046 13.713 -6.253 1.00 96.38 285 SER A O 1
ATOM 2229 N N . ARG A 1 286 ? 0.124 12.169 -5.099 1.00 94.69 286 ARG A N 1
ATOM 2230 C CA . ARG A 1 286 ? 1.340 12.963 -4.908 1.00 94.69 286 ARG A CA 1
ATOM 2231 C C . ARG A 1 286 ? 2.568 12.125 -5.224 1.00 94.69 286 ARG A C 1
ATOM 2233 O O . ARG A 1 286 ? 2.655 10.997 -4.722 1.00 94.69 286 ARG A O 1
ATOM 2240 N N . PRO A 1 287 ? 3.544 12.673 -5.961 1.00 94.75 287 PRO A N 1
ATOM 2241 C CA . PRO A 1 287 ? 4.849 12.053 -6.091 1.00 94.75 287 PRO A CA 1
ATOM 2242 C C . PRO A 1 287 ? 5.522 11.875 -4.726 1.00 94.75 287 PRO A C 1
ATOM 2244 O O . PRO A 1 287 ? 5.463 12.756 -3.865 1.00 94.75 287 PRO A O 1
ATOM 2247 N N . TYR A 1 288 ? 6.204 10.752 -4.539 1.00 93.00 288 TYR A N 1
ATOM 2248 C CA . TYR A 1 288 ? 7.067 10.507 -3.391 1.00 93.00 288 TYR A CA 1
ATOM 2249 C C . TYR A 1 288 ? 8.400 9.904 -3.828 1.00 93.00 288 TYR A C 1
ATOM 2251 O O . TYR A 1 288 ? 8.537 9.319 -4.906 1.00 93.00 288 TYR A O 1
ATOM 2259 N N . SER A 1 289 ? 9.391 10.014 -2.950 1.00 91.94 289 SER A N 1
ATOM 2260 C CA . SER A 1 289 ? 10.663 9.320 -3.088 1.00 91.94 289 SER A CA 1
ATOM 2261 C C . SER A 1 289 ? 11.162 8.826 -1.738 1.00 91.94 289 SER A C 1
ATOM 2263 O O . SER A 1 289 ? 10.898 9.433 -0.706 1.00 91.94 289 SER A O 1
ATOM 2265 N N . ILE A 1 290 ? 11.878 7.712 -1.747 1.00 88.31 290 ILE A N 1
ATOM 2266 C CA . ILE A 1 290 ? 12.685 7.218 -0.639 1.00 88.31 290 ILE A CA 1
ATOM 2267 C C . ILE A 1 290 ? 14.112 7.204 -1.162 1.00 88.31 290 ILE A C 1
ATOM 2269 O O . ILE A 1 290 ? 14.369 6.547 -2.165 1.00 88.31 290 ILE A O 1
ATOM 2273 N N . LEU A 1 291 ? 15.033 7.908 -0.512 1.00 89.00 291 LEU A N 1
ATOM 2274 C CA . LEU A 1 291 ? 16.453 7.935 -0.849 1.00 89.00 291 LEU A CA 1
ATOM 2275 C C . LEU A 1 291 ? 17.261 7.558 0.391 1.00 89.00 291 LEU A C 1
ATOM 2277 O O . LEU A 1 291 ? 17.241 8.261 1.395 1.00 89.00 291 LEU A O 1
ATOM 2281 N N . ASN A 1 292 ? 17.968 6.430 0.325 1.00 83.69 292 ASN A N 1
ATOM 2282 C CA . ASN A 1 292 ? 18.761 5.870 1.423 1.00 83.69 292 ASN A CA 1
ATOM 2283 C C . ASN A 1 292 ? 17.966 5.750 2.738 1.00 83.69 292 ASN A C 1
ATOM 2285 O O . ASN A 1 292 ? 18.490 6.010 3.815 1.00 83.69 292 ASN A O 1
ATOM 2289 N N . GLY A 1 293 ? 16.686 5.376 2.634 1.00 78.06 293 GLY A N 1
ATOM 2290 C CA . GLY A 1 293 ? 15.770 5.232 3.770 1.00 78.06 293 GLY A CA 1
ATOM 2291 C C . GLY A 1 293 ? 15.035 6.514 4.179 1.00 78.06 293 GLY A C 1
ATOM 2292 O O . GLY A 1 293 ? 14.032 6.420 4.875 1.00 78.06 293 GLY A O 1
ATOM 2293 N N . ALA A 1 294 ? 15.457 7.693 3.713 1.00 82.44 294 ALA A N 1
ATOM 2294 C CA . ALA A 1 294 ? 14.743 8.942 3.968 1.00 82.44 294 ALA A CA 1
ATOM 2295 C C . ALA A 1 294 ? 13.609 9.134 2.953 1.00 82.44 294 ALA A C 1
ATOM 2297 O O . ALA A 1 294 ? 13.857 9.112 1.748 1.00 82.44 294 ALA A O 1
ATOM 2298 N N . MET A 1 295 ? 12.377 9.326 3.428 1.00 85.56 295 MET A N 1
ATOM 2299 C CA . MET A 1 295 ? 11.205 9.558 2.580 1.00 85.56 295 MET A CA 1
ATOM 2300 C C . MET A 1 295 ? 10.927 11.057 2.405 1.00 85.56 295 MET A C 1
ATOM 2302 O O . MET A 1 295 ? 11.051 11.831 3.350 1.00 85.56 295 MET A O 1
ATOM 2306 N N . ALA A 1 296 ? 10.506 11.451 1.205 1.00 88.69 296 ALA A N 1
ATOM 2307 C CA . ALA A 1 296 ? 9.998 12.778 0.877 1.00 88.69 296 ALA A CA 1
ATOM 2308 C C . ALA A 1 296 ? 8.729 12.656 0.018 1.00 88.69 296 ALA A C 1
ATOM 2310 O O . ALA A 1 296 ? 8.658 11.793 -0.860 1.00 88.69 296 ALA A O 1
ATOM 2311 N N . ILE A 1 297 ? 7.745 13.526 0.252 1.00 90.12 297 ILE A N 1
ATOM 2312 C CA . ILE A 1 297 ? 6.495 13.620 -0.520 1.00 90.12 297 ILE A CA 1
ATOM 2313 C C . ILE A 1 297 ? 6.413 15.026 -1.113 1.00 90.12 297 ILE A C 1
ATOM 2315 O O . ILE A 1 297 ? 6.712 16.000 -0.426 1.00 90.12 297 ILE A O 1
ATOM 2319 N N . SER A 1 298 ? 6.011 15.126 -2.377 1.00 90.31 298 SER A N 1
ATOM 2320 C CA . SER A 1 298 ? 5.814 16.399 -3.068 1.00 90.31 298 SER A CA 1
ATOM 2321 C C . SER A 1 298 ? 4.656 17.211 -2.477 1.00 90.31 298 SER A C 1
ATOM 2323 O O . SER A 1 298 ? 3.600 16.681 -2.113 1.00 90.31 298 SER A O 1
ATOM 2325 N N . ASP A 1 299 ? 4.829 18.531 -2.459 1.00 86.75 299 ASP A N 1
ATOM 2326 C CA . ASP A 1 299 ? 3.774 19.484 -2.109 1.00 86.75 299 ASP A CA 1
ATOM 2327 C C . ASP A 1 299 ? 2.730 19.615 -3.225 1.00 86.75 299 ASP A C 1
ATOM 2329 O O . ASP A 1 299 ? 1.564 19.890 -2.934 1.00 86.75 299 ASP A O 1
ATOM 2333 N N . ALA A 1 300 ? 3.136 19.364 -4.472 1.00 89.75 300 ALA A N 1
ATOM 2334 C CA . ALA A 1 300 ? 2.265 19.386 -5.637 1.00 89.75 300 ALA A CA 1
ATOM 2335 C C . ALA A 1 300 ? 1.486 18.071 -5.781 1.00 89.75 300 ALA A C 1
ATOM 2337 O O . ALA A 1 300 ? 2.063 16.984 -5.677 1.00 89.75 300 ALA A O 1
ATOM 2338 N N . GLU A 1 301 ? 0.183 18.198 -6.033 1.00 89.81 301 GLU A N 1
ATOM 2339 C CA . GLU A 1 301 ? -0.695 17.097 -6.431 1.00 89.81 301 GLU A CA 1
ATOM 2340 C C . GLU A 1 301 ? -0.600 16.901 -7.946 1.00 89.81 301 GLU A C 1
ATOM 2342 O O . GLU A 1 301 ? -0.526 17.878 -8.695 1.00 89.81 301 GLU A O 1
ATOM 2347 N N . ASP A 1 302 ? -0.625 15.647 -8.392 1.00 84.56 302 ASP A N 1
ATOM 2348 C CA . ASP A 1 302 ? -0.844 15.347 -9.802 1.00 84.56 302 ASP A CA 1
ATOM 2349 C C . ASP A 1 302 ? -2.352 15.486 -10.059 1.00 84.56 302 ASP A C 1
ATOM 2351 O O . ASP A 1 302 ? -3.142 14.688 -9.541 1.00 84.56 302 ASP A O 1
ATOM 2355 N N . LEU A 1 303 ? -2.733 16.540 -10.787 1.00 58.75 303 LEU A N 1
ATOM 2356 C CA . LEU A 1 303 ? -4.089 16.753 -11.309 1.00 58.75 303 LEU A CA 1
ATOM 2357 C C . LEU A 1 303 ? -4.336 15.864 -12.528 1.00 58.75 303 LEU A C 1
ATOM 2359 O O . LEU A 1 303 ? -3.374 15.709 -13.314 1.00 58.75 303 LEU A O 1
#

pL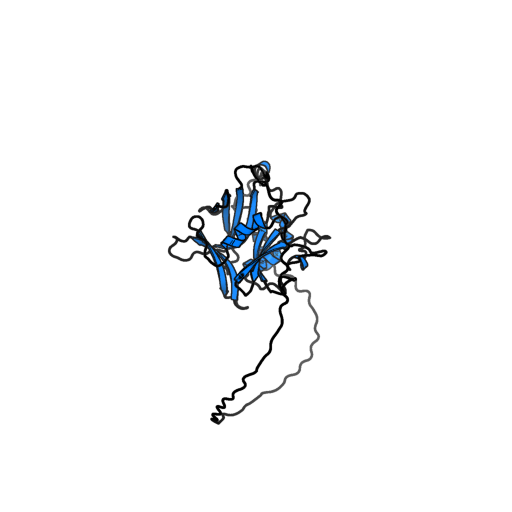DDT: mean 74.52, std 25.77, range [23.47, 98.25]

Organism: Polarella glacialis (NCBI:txid89957)